Protein AF-A0A3D2WDD2-F1 (afdb_monomer)

Secondary structure (DSSP, 8-state):
----------------------PPBPBS-TTEEEEE--HHHHHHHHHHHHHHHSPEEESSSEEES-EEEEE-TTSTTHHHHTTBSEEEEEE-TT-HHHHHHHHTTTT-GGGGSSEEEEEESSSSBT-EEEEEE--TT--HHHHHHHHHHHHHHHHHHHHHHHHHHHTTT-B-HHHHHHHHHHHS-----BTT-EEEEETTEEEEEE--S-TTSPPEEEEEE--SSPPS--SHHHHHHHHHHHHHHH-SS--EEEEEEEEEEEEEETTEEEEEEEEEEE--GGGSS--EEEEEEEEE---

Structure (mmCIF, N/CA/C/O backbone):
data_AF-A0A3D2WDD2-F1
#
_entry.id   AF-A0A3D2WDD2-F1
#
loop_
_atom_site.group_PDB
_atom_site.id
_atom_site.type_symbol
_atom_site.label_atom_id
_atom_site.label_alt_id
_atom_site.label_comp_id
_atom_site.label_asym_id
_atom_site.label_entity_id
_atom_site.label_seq_id
_atom_site.pdbx_PDB_ins_code
_atom_site.Cartn_x
_atom_site.Cartn_y
_atom_site.Cartn_z
_atom_site.occupancy
_atom_site.B_iso_or_equiv
_atom_site.auth_seq_id
_atom_site.auth_comp_id
_atom_site.auth_asym_id
_atom_site.auth_atom_id
_atom_site.pdbx_PDB_model_num
ATOM 1 N N . MET A 1 1 ? 16.445 -74.605 -49.002 1.00 33.81 1 MET A N 1
ATOM 2 C CA . MET A 1 1 ? 16.937 -73.216 -49.132 1.00 33.81 1 MET A CA 1
ATOM 3 C C . MET A 1 1 ? 15.719 -72.321 -49.333 1.00 33.81 1 MET A C 1
ATOM 5 O O . MET A 1 1 ? 15.033 -72.507 -50.321 1.00 33.81 1 MET A O 1
ATOM 9 N N . THR A 1 2 ? 15.263 -71.654 -48.259 1.00 33.44 2 THR A N 1
ATOM 10 C CA . THR A 1 2 ? 15.187 -70.170 -48.108 1.00 33.44 2 THR A CA 1
ATOM 11 C C . THR A 1 2 ? 14.100 -69.512 -48.973 1.00 33.44 2 THR A C 1
ATOM 13 O O . THR A 1 2 ? 14.120 -69.706 -50.173 1.00 33.44 2 THR A O 1
ATOM 16 N N . LYS A 1 3 ? 13.170 -68.675 -48.498 1.00 32.66 3 LYS A N 1
ATOM 17 C CA . LYS A 1 3 ? 12.945 -67.967 -47.223 1.00 32.66 3 LYS A CA 1
ATOM 18 C C . LYS A 1 3 ? 11.496 -67.429 -47.246 1.00 32.66 3 LYS A C 1
ATOM 20 O O . LYS A 1 3 ? 11.012 -67.061 -48.312 1.00 32.66 3 LYS A O 1
ATOM 25 N N . LEU A 1 4 ? 10.848 -67.352 -46.079 1.00 43.12 4 LEU A N 1
ATOM 26 C CA . LEU A 1 4 ? 9.669 -66.508 -45.848 1.00 43.12 4 LEU A CA 1
ATOM 27 C C . LEU A 1 4 ? 10.040 -65.026 -46.017 1.00 43.12 4 LEU A C 1
ATOM 29 O O . LEU A 1 4 ? 11.117 -64.625 -45.578 1.00 43.12 4 LEU A O 1
ATOM 33 N N . SER A 1 5 ? 9.115 -64.217 -46.534 1.00 38.78 5 SER A N 1
ATOM 34 C CA . SER A 1 5 ? 9.125 -62.765 -46.336 1.00 38.78 5 SER A CA 1
ATOM 35 C C . SER A 1 5 ? 7.723 -62.294 -45.961 1.00 38.78 5 SER A C 1
ATOM 37 O O . SER A 1 5 ? 6.821 -62.238 -46.793 1.00 38.78 5 SER A O 1
ATOM 39 N N . SER A 1 6 ? 7.567 -61.996 -44.673 1.00 40.22 6 SER A N 1
ATOM 40 C CA . SER A 1 6 ? 6.416 -61.331 -44.072 1.00 40.22 6 SER A CA 1
ATOM 41 C C . SER A 1 6 ? 6.426 -59.843 -44.425 1.00 40.22 6 SER A C 1
ATOM 43 O O . SER A 1 6 ? 7.461 -59.186 -44.329 1.00 40.22 6 SER A O 1
ATOM 45 N N . ILE A 1 7 ? 5.266 -59.312 -44.802 1.00 43.06 7 ILE A N 1
ATOM 46 C CA . ILE A 1 7 ? 5.028 -57.880 -44.996 1.00 43.06 7 ILE A CA 1
ATOM 47 C C . ILE A 1 7 ? 4.692 -57.282 -43.625 1.00 43.06 7 ILE A C 1
ATOM 49 O O . ILE A 1 7 ? 3.678 -57.637 -43.029 1.00 43.06 7 ILE A O 1
ATOM 53 N N . ILE A 1 8 ? 5.552 -56.399 -43.115 1.00 43.06 8 ILE A N 1
ATOM 54 C CA . ILE A 1 8 ? 5.286 -55.578 -41.927 1.00 43.06 8 ILE A CA 1
ATOM 55 C C . ILE A 1 8 ? 4.871 -54.194 -42.427 1.00 43.06 8 ILE A C 1
ATOM 57 O O . ILE A 1 8 ? 5.679 -53.470 -43.005 1.00 43.06 8 ILE A O 1
ATOM 61 N N . ALA A 1 9 ? 3.603 -53.841 -42.222 1.00 41.66 9 ALA A N 1
ATOM 62 C CA . ALA A 1 9 ? 3.107 -52.485 -42.403 1.00 41.66 9 ALA A CA 1
ATOM 63 C C . ALA A 1 9 ? 3.495 -51.653 -41.171 1.00 41.66 9 ALA A C 1
ATOM 65 O O . ALA A 1 9 ? 3.012 -51.904 -40.068 1.00 41.66 9 ALA A O 1
ATOM 66 N N . VAL A 1 10 ? 4.384 -50.678 -41.353 1.00 42.88 10 VAL A N 1
ATOM 67 C CA . VAL A 1 10 ? 4.705 -49.679 -40.328 1.00 42.88 10 VAL A CA 1
ATOM 68 C C . VAL A 1 10 ? 3.671 -48.562 -40.437 1.00 42.88 10 VAL A C 1
ATOM 70 O O . VAL A 1 10 ? 3.727 -47.740 -41.348 1.00 42.88 10 VAL A O 1
ATOM 73 N N . ALA A 1 11 ? 2.704 -48.549 -39.522 1.00 44.00 11 ALA A N 1
ATOM 74 C CA . ALA A 1 11 ? 1.850 -47.393 -39.296 1.00 44.00 11 ALA A CA 1
ATOM 75 C C . ALA A 1 11 ? 2.659 -46.352 -38.509 1.00 44.00 11 ALA A C 1
ATOM 77 O O . ALA A 1 11 ? 2.930 -46.529 -37.322 1.00 44.00 11 ALA A O 1
ATOM 78 N N . ALA A 1 12 ? 3.086 -45.286 -39.184 1.00 43.03 12 ALA A N 1
ATOM 79 C CA . ALA A 1 12 ? 3.687 -44.128 -38.540 1.00 43.03 12 ALA A CA 1
ATOM 80 C C . ALA A 1 12 ? 2.592 -43.358 -37.787 1.00 43.03 12 ALA A C 1
ATOM 82 O O . ALA A 1 12 ? 1.812 -42.617 -38.384 1.00 43.03 12 ALA A O 1
ATOM 83 N N . LEU A 1 13 ? 2.512 -43.566 -36.472 1.00 43.56 13 LEU A N 1
ATOM 84 C CA . LEU A 1 13 ? 1.726 -42.728 -35.575 1.00 43.56 13 LEU A CA 1
ATOM 85 C C . LEU A 1 13 ? 2.466 -41.390 -35.429 1.00 43.56 13 LEU A C 1
ATOM 87 O O . LEU A 1 13 ? 3.431 -41.279 -34.674 1.00 43.56 13 LEU A O 1
ATOM 91 N N . ALA A 1 14 ? 2.044 -40.380 -36.188 1.00 49.41 14 ALA A N 1
ATOM 92 C CA . ALA A 1 14 ? 2.437 -39.000 -35.948 1.00 49.41 14 ALA A CA 1
ATOM 93 C C . ALA A 1 14 ? 1.756 -38.532 -34.654 1.00 49.41 14 ALA A C 1
ATOM 95 O O . ALA A 1 14 ? 0.611 -38.084 -34.659 1.00 49.41 14 ALA A O 1
ATOM 96 N N . LEU A 1 15 ? 2.445 -38.700 -33.525 1.00 45.97 15 LEU A N 1
ATOM 97 C CA . LEU A 1 15 ? 2.090 -38.030 -32.280 1.00 45.97 15 LEU A CA 1
ATOM 98 C C . LEU A 1 15 ? 2.346 -36.537 -32.493 1.00 45.97 15 LEU A C 1
ATOM 100 O O . LEU A 1 15 ? 3.489 -36.083 -32.466 1.00 45.97 15 LEU A O 1
ATOM 104 N N . GLY A 1 16 ? 1.277 -35.791 -32.765 1.00 42.25 16 GLY A N 1
ATOM 105 C CA . GLY A 1 16 ? 1.302 -34.341 -32.696 1.00 42.25 16 GLY A CA 1
ATOM 106 C C . GLY A 1 16 ? 1.725 -33.937 -31.289 1.00 42.25 16 GLY A C 1
ATOM 107 O O . GLY A 1 16 ? 1.019 -34.217 -30.321 1.00 42.25 16 GLY A O 1
ATOM 108 N N . LEU A 1 17 ? 2.892 -33.308 -31.180 1.00 42.91 17 LEU A N 1
ATOM 109 C CA . LEU A 1 17 ? 3.281 -32.549 -30.002 1.00 42.91 17 LEU A CA 1
ATOM 110 C C . LEU A 1 17 ? 2.327 -31.356 -29.915 1.00 42.91 17 LEU A C 1
ATOM 112 O O . LEU A 1 17 ? 2.593 -30.289 -30.459 1.00 42.91 17 LEU A O 1
ATOM 116 N N . GLY A 1 18 ? 1.180 -31.558 -29.270 1.00 38.84 18 GLY A N 1
ATOM 117 C CA . GLY A 1 18 ? 0.440 -30.456 -28.681 1.00 38.84 18 GLY A CA 1
ATOM 118 C C . GLY A 1 18 ? 1.348 -29.848 -27.624 1.00 38.84 18 GLY A C 1
ATOM 119 O O . GLY A 1 18 ? 1.504 -30.415 -26.545 1.00 38.84 18 GLY A O 1
ATOM 120 N N . SER A 1 19 ? 2.014 -28.752 -27.974 1.00 37.84 19 SER A N 1
ATOM 121 C CA . SER A 1 19 ? 2.678 -27.877 -27.019 1.00 37.84 19 SER A CA 1
ATOM 122 C C . SER A 1 19 ? 1.608 -27.375 -26.055 1.00 37.84 19 SER A C 1
ATOM 124 O O . SER A 1 19 ? 0.888 -26.431 -26.366 1.00 37.84 19 SER A O 1
ATOM 126 N N . CYS A 1 20 ? 1.445 -28.045 -24.912 1.00 47.41 20 CYS A N 1
ATOM 127 C CA . CYS A 1 20 ? 0.867 -27.398 -23.745 1.00 47.41 20 CYS A CA 1
ATOM 128 C C . CYS A 1 20 ? 1.723 -26.161 -23.497 1.00 47.41 20 CYS A C 1
ATOM 130 O O . CYS A 1 20 ? 2.919 -26.300 -23.241 1.00 47.41 20 CYS A O 1
ATOM 132 N N . ASP A 1 21 ? 1.116 -24.989 -23.643 1.00 49.06 21 ASP A N 1
ATOM 133 C CA . ASP A 1 21 ? 1.740 -23.692 -23.425 1.00 49.06 21 ASP A CA 1
ATOM 134 C C . ASP A 1 21 ? 2.172 -23.606 -21.951 1.00 49.06 21 ASP A C 1
ATOM 136 O O . ASP A 1 21 ? 1.410 -23.260 -21.049 1.00 49.06 21 ASP A O 1
ATOM 140 N N . ASN A 1 22 ? 3.379 -24.098 -21.682 1.00 53.38 22 ASN A N 1
ATOM 141 C CA . ASN A 1 22 ? 3.970 -24.242 -20.357 1.00 53.38 22 ASN A CA 1
ATOM 142 C C . ASN A 1 22 ? 4.728 -22.955 -20.011 1.00 53.38 22 ASN A C 1
ATOM 144 O O . ASN A 1 22 ? 5.894 -22.990 -19.608 1.00 53.38 22 ASN A O 1
ATOM 148 N N . THR A 1 23 ? 4.090 -21.801 -20.200 1.00 69.50 23 THR A N 1
ATOM 149 C CA . THR A 1 23 ? 4.650 -20.528 -19.750 1.00 69.50 23 THR A CA 1
ATOM 150 C C . THR A 1 23 ? 4.773 -20.598 -18.231 1.00 69.50 23 THR A C 1
ATOM 152 O O . THR A 1 23 ? 3.786 -20.806 -17.517 1.00 69.50 23 THR A O 1
ATOM 155 N N . ALA A 1 24 ? 6.008 -20.517 -17.734 1.00 83.31 24 ALA A N 1
ATOM 156 C CA . ALA A 1 24 ? 6.300 -20.615 -16.310 1.00 83.31 24 ALA A CA 1
ATOM 157 C C . ALA A 1 24 ? 5.561 -19.515 -15.526 1.00 83.31 24 ALA A C 1
ATOM 159 O O . ALA A 1 24 ? 5.223 -18.470 -16.080 1.00 83.31 24 ALA A O 1
ATOM 160 N N . LEU A 1 25 ? 5.303 -19.746 -14.237 1.00 89.75 25 LEU A N 1
ATOM 161 C CA . LEU A 1 25 ? 4.774 -18.701 -13.360 1.00 89.75 25 LEU A CA 1
ATOM 162 C C . LEU A 1 25 ? 5.839 -17.627 -13.131 1.00 89.75 25 LEU A C 1
ATOM 164 O O . LEU A 1 25 ? 7.015 -17.952 -12.944 1.00 89.75 25 LEU A O 1
ATOM 168 N N . ALA A 1 26 ? 5.407 -16.370 -13.121 1.00 91.25 26 ALA A N 1
ATOM 169 C CA . ALA A 1 26 ? 6.261 -15.254 -12.764 1.00 91.25 26 ALA A CA 1
ATOM 170 C C . ALA A 1 26 ? 6.687 -15.354 -11.293 1.00 91.25 26 ALA A C 1
ATOM 172 O O . ALA A 1 26 ? 5.945 -15.866 -10.446 1.00 91.25 26 ALA A O 1
ATOM 173 N N . TYR A 1 27 ? 7.886 -14.866 -10.989 1.00 90.56 27 TYR A N 1
ATOM 174 C CA . TYR A 1 27 ? 8.455 -14.889 -9.640 1.00 90.56 27 TYR A CA 1
ATOM 175 C C . TYR A 1 27 ? 8.843 -13.488 -9.166 1.00 90.56 27 TYR A C 1
ATOM 177 O O . TYR A 1 27 ? 8.872 -12.546 -9.950 1.00 90.56 27 TYR A O 1
ATOM 185 N N . GLY A 1 28 ? 9.144 -13.353 -7.876 1.00 89.12 28 GLY A N 1
ATOM 186 C CA . GLY A 1 28 ? 9.446 -12.064 -7.258 1.00 89.12 28 GLY A CA 1
ATOM 187 C C . GLY A 1 28 ? 8.254 -11.441 -6.540 1.00 89.12 28 GLY A C 1
ATOM 188 O O . GLY A 1 28 ? 7.095 -11.800 -6.773 1.00 89.12 28 GLY A O 1
ATOM 189 N N . ASP A 1 29 ? 8.564 -10.517 -5.636 1.00 90.19 29 ASP A N 1
ATOM 190 C CA . ASP A 1 29 ? 7.565 -9.835 -4.823 1.00 90.19 29 ASP A CA 1
ATOM 191 C C . ASP A 1 29 ? 6.855 -8.737 -5.618 1.00 90.19 29 ASP A C 1
ATOM 193 O O . ASP A 1 29 ? 7.424 -8.116 -6.514 1.00 90.19 29 ASP A O 1
ATOM 197 N N . ALA A 1 30 ? 5.602 -8.454 -5.256 1.00 89.31 30 ALA A N 1
ATOM 198 C CA . ALA A 1 30 ? 4.787 -7.437 -5.925 1.00 89.31 30 ALA A CA 1
ATOM 199 C C . ALA A 1 30 ? 5.349 -6.008 -5.801 1.00 89.31 30 ALA A C 1
ATOM 201 O O . ALA A 1 30 ? 4.886 -5.118 -6.502 1.00 89.31 30 ALA A O 1
ATOM 202 N N . ASN A 1 31 ? 6.322 -5.788 -4.914 1.00 92.31 31 ASN A N 1
ATOM 203 C CA . ASN A 1 31 ? 7.006 -4.514 -4.735 1.00 92.31 31 ASN A CA 1
ATOM 204 C C . ASN A 1 31 ? 8.464 -4.506 -5.237 1.00 92.31 31 ASN A C 1
ATOM 206 O O . ASN A 1 31 ? 9.203 -3.559 -4.977 1.00 92.31 31 ASN A O 1
ATOM 210 N N . SER A 1 32 ? 8.906 -5.556 -5.924 1.00 95.19 32 SER A N 1
ATOM 211 C CA . SER A 1 32 ? 10.251 -5.640 -6.495 1.00 95.19 32 SER A CA 1
ATOM 212 C C . SER A 1 32 ? 10.171 -5.461 -8.009 1.00 95.19 32 SER A C 1
ATOM 214 O O . SER A 1 32 ? 9.622 -6.319 -8.693 1.00 95.19 32 SER A O 1
ATOM 216 N N . ILE A 1 33 ? 10.701 -4.350 -8.524 1.00 96.31 33 ILE A N 1
ATOM 217 C CA . ILE A 1 33 ? 10.600 -3.947 -9.933 1.00 96.31 33 ILE A CA 1
ATOM 218 C C . ILE A 1 33 ? 11.930 -4.211 -10.635 1.00 96.31 33 ILE A C 1
ATOM 220 O O . ILE A 1 33 ? 12.974 -3.720 -10.200 1.00 96.31 33 ILE A O 1
ATOM 224 N N . ILE A 1 34 ? 11.890 -4.919 -11.763 1.00 96.19 34 ILE A N 1
ATOM 225 C CA . ILE A 1 34 ? 13.035 -5.007 -12.674 1.00 96.19 34 ILE A CA 1
ATOM 226 C C . ILE A 1 34 ? 12.907 -3.923 -13.743 1.00 96.19 34 ILE A C 1
ATOM 228 O O . ILE A 1 34 ? 12.018 -3.988 -14.592 1.00 96.19 34 ILE A O 1
ATOM 232 N N . ALA A 1 35 ? 13.792 -2.928 -13.698 1.00 96.69 35 ALA A N 1
ATOM 233 C CA . ALA A 1 35 ? 13.875 -1.874 -14.702 1.00 96.69 35 ALA A CA 1
ATOM 234 C C . ALA A 1 35 ? 14.828 -2.297 -15.827 1.00 96.69 35 ALA A C 1
ATOM 236 O O . ALA A 1 35 ? 15.972 -2.667 -15.572 1.00 96.69 35 ALA A O 1
ATOM 237 N N . VAL A 1 36 ? 14.360 -2.236 -17.069 1.00 96.69 36 VAL A N 1
ATOM 238 C CA . VAL A 1 36 ? 15.078 -2.723 -18.250 1.00 96.69 36 VAL A CA 1
ATOM 239 C C . VAL A 1 36 ? 15.189 -1.603 -19.263 1.00 96.69 36 VAL A C 1
ATOM 241 O O . VAL A 1 36 ? 14.178 -1.065 -19.714 1.00 96.69 36 VAL A O 1
ATOM 244 N N . MET A 1 37 ? 16.419 -1.272 -19.633 1.00 95.25 37 MET A N 1
ATOM 245 C CA . MET A 1 37 ? 16.731 -0.311 -20.687 1.00 95.25 37 MET A CA 1
ATOM 246 C C . MET A 1 37 ? 18.170 -0.486 -21.158 1.00 95.25 37 MET A C 1
ATOM 248 O O . MET A 1 37 ? 18.922 -1.273 -20.589 1.00 95.25 37 MET A O 1
ATOM 252 N N . ARG A 1 38 ? 18.564 0.267 -22.186 1.00 94.38 38 ARG A N 1
ATOM 253 C CA . ARG A 1 38 ? 19.957 0.297 -22.647 1.00 94.38 38 ARG A CA 1
ATOM 254 C C . ARG A 1 38 ? 20.889 0.850 -21.555 1.00 94.38 38 ARG A C 1
ATOM 256 O O . ARG A 1 38 ? 20.487 1.802 -20.879 1.00 94.38 38 ARG A O 1
ATOM 263 N N . PRO A 1 39 ? 22.123 0.330 -21.416 1.00 94.69 39 PRO A N 1
ATOM 264 C CA . PRO A 1 39 ? 23.080 0.802 -20.414 1.00 94.69 39 PRO A CA 1
ATOM 265 C C . PRO A 1 39 ? 23.329 2.308 -20.460 1.00 94.69 39 PRO A C 1
ATOM 267 O O . PRO A 1 39 ? 23.359 2.950 -19.416 1.00 94.69 39 PRO A O 1
ATOM 270 N N . GLU A 1 40 ? 23.435 2.880 -21.660 1.00 92.81 40 GLU A N 1
ATOM 271 C CA . GLU A 1 40 ? 23.696 4.309 -21.843 1.00 92.81 40 GLU A CA 1
ATOM 272 C C . GLU A 1 40 ? 22.551 5.165 -21.292 1.00 92.81 40 GLU A C 1
ATOM 274 O O . GLU A 1 40 ? 22.792 6.197 -20.673 1.00 92.81 40 GLU A O 1
ATOM 279 N N . LEU A 1 41 ? 21.304 4.710 -21.469 1.00 92.19 41 LEU A N 1
ATOM 280 C CA . LEU A 1 41 ? 20.138 5.390 -20.912 1.00 92.19 41 LEU A CA 1
ATOM 281 C C . LEU A 1 41 ? 20.127 5.263 -19.387 1.00 92.19 41 LEU A C 1
ATOM 283 O O . LEU A 1 41 ? 19.925 6.251 -18.690 1.00 92.19 41 LEU A O 1
ATOM 287 N N . TRP A 1 42 ? 20.384 4.063 -18.861 1.00 94.69 42 TRP A N 1
ATOM 288 C CA . TRP A 1 42 ? 20.414 3.828 -17.418 1.00 94.69 42 TRP A CA 1
ATOM 289 C C . TRP A 1 42 ? 21.449 4.704 -16.700 1.00 94.69 42 TRP A C 1
ATOM 291 O O . TRP A 1 42 ? 21.147 5.272 -15.649 1.00 94.69 42 TRP A O 1
ATOM 301 N N . GLU A 1 43 ? 22.650 4.845 -17.267 1.00 94.38 43 GLU A N 1
ATOM 302 C CA . GLU A 1 43 ? 23.689 5.727 -16.724 1.00 94.38 43 GLU A CA 1
ATOM 303 C C . GLU A 1 43 ? 23.216 7.183 -16.607 1.00 94.38 43 GLU A C 1
ATOM 305 O O . GLU A 1 43 ? 23.583 7.860 -15.648 1.00 94.38 43 GLU A O 1
ATOM 310 N N . GLU A 1 44 ? 22.370 7.645 -17.530 1.00 92.75 44 GLU A N 1
ATOM 311 C CA . GLU A 1 44 ? 21.835 9.008 -17.532 1.00 92.75 44 GLU A CA 1
ATOM 312 C C . GLU A 1 44 ? 20.686 9.207 -16.529 1.00 92.75 44 GLU A C 1
ATOM 314 O O . GLU A 1 44 ? 20.626 10.251 -15.883 1.00 92.75 44 GLU A O 1
ATOM 319 N N . VAL A 1 45 ? 19.792 8.220 -16.359 1.00 93.44 45 VAL A N 1
ATOM 320 C CA . VAL A 1 45 ? 18.501 8.422 -15.655 1.00 93.44 45 VAL A CA 1
ATOM 321 C C . VAL A 1 45 ? 18.323 7.638 -14.356 1.00 93.44 45 VAL A C 1
ATOM 323 O O . VAL A 1 45 ? 17.276 7.731 -13.714 1.00 93.44 45 VAL A O 1
ATOM 326 N N . SER A 1 46 ? 19.307 6.829 -13.960 1.00 95.31 46 SER A N 1
ATOM 327 C CA . SER A 1 46 ? 19.172 5.936 -12.799 1.00 95.31 46 SER A CA 1
ATOM 328 C C . SER A 1 46 ? 18.777 6.663 -11.509 1.00 95.31 46 SER A C 1
ATOM 330 O O . SER A 1 46 ? 17.913 6.177 -10.778 1.00 95.31 46 SER A O 1
ATOM 332 N N . GLU A 1 47 ? 19.354 7.837 -11.239 1.00 95.12 47 GLU A N 1
ATOM 333 C CA . GLU A 1 47 ? 19.027 8.633 -10.049 1.00 95.12 47 GLU A CA 1
ATOM 334 C C . GLU A 1 47 ? 17.563 9.097 -10.047 1.00 95.12 47 GLU A C 1
ATOM 336 O O . GLU A 1 47 ? 16.889 8.976 -9.021 1.00 95.12 47 GLU A O 1
ATOM 341 N N . ASP A 1 48 ? 17.046 9.541 -11.195 1.00 94.31 48 ASP A N 1
ATOM 342 C CA . ASP A 1 48 ? 15.651 9.968 -11.341 1.00 94.31 48 ASP A CA 1
ATOM 343 C C . ASP A 1 48 ? 14.686 8.795 -11.129 1.00 94.31 48 ASP A C 1
ATOM 345 O O . ASP A 1 48 ? 13.678 8.932 -10.43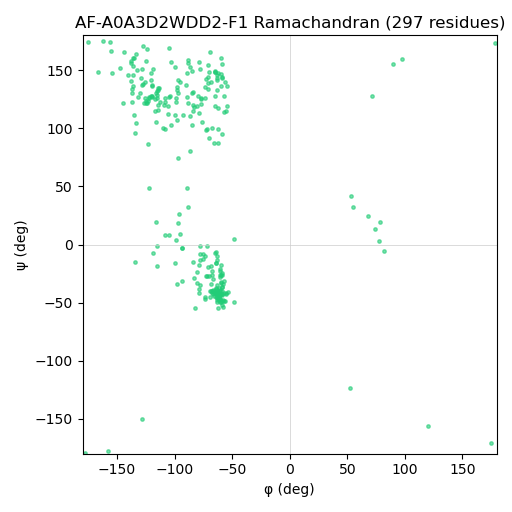4 1.00 94.31 48 ASP A O 1
ATOM 349 N N . ILE A 1 49 ? 15.015 7.615 -11.666 1.00 94.88 49 ILE A N 1
ATOM 350 C CA . ILE A 1 49 ? 14.213 6.397 -11.489 1.00 94.88 49 ILE A CA 1
ATOM 351 C C . ILE A 1 49 ? 14.161 5.994 -10.019 1.00 94.88 49 ILE A C 1
ATOM 353 O O . ILE A 1 49 ? 13.075 5.750 -9.487 1.00 94.88 49 ILE A O 1
ATOM 357 N N . TYR A 1 50 ? 15.313 5.934 -9.347 1.00 95.75 50 TYR A N 1
ATOM 358 C CA . TYR A 1 50 ? 15.350 5.607 -7.925 1.00 95.75 50 TYR A CA 1
ATOM 359 C C . TYR A 1 50 ? 14.580 6.640 -7.105 1.00 95.75 50 TYR A C 1
ATOM 361 O O . TYR A 1 50 ? 13.778 6.266 -6.250 1.00 95.75 50 TYR A O 1
ATOM 369 N N . SER A 1 51 ? 14.760 7.930 -7.395 1.00 93.81 51 SER A N 1
ATOM 370 C CA . SER A 1 51 ? 14.062 8.989 -6.671 1.00 93.81 51 SER A CA 1
ATOM 371 C C . SER A 1 51 ? 12.546 8.946 -6.874 1.00 93.81 51 SER A C 1
ATOM 373 O O . SER A 1 51 ? 11.806 9.249 -5.937 1.00 93.81 51 SER A O 1
ATOM 375 N N . ALA A 1 52 ? 12.076 8.605 -8.075 1.00 93.56 52 ALA A N 1
ATOM 376 C CA . ALA A 1 52 ? 10.654 8.561 -8.392 1.00 93.56 52 ALA A CA 1
ATOM 377 C C . ALA A 1 52 ? 9.969 7.289 -7.877 1.00 93.56 52 ALA A C 1
ATOM 379 O O . ALA A 1 52 ? 8.854 7.368 -7.364 1.00 93.56 52 ALA A O 1
ATOM 380 N N . LEU A 1 53 ? 10.616 6.125 -8.005 1.00 94.62 53 LEU A N 1
ATOM 381 C CA . LEU A 1 53 ? 9.986 4.828 -7.746 1.00 94.62 53 LEU A CA 1
ATOM 382 C C . LEU A 1 53 ? 10.278 4.275 -6.351 1.00 94.62 53 LEU A C 1
ATOM 384 O O . LEU A 1 53 ? 9.400 3.664 -5.749 1.00 94.62 53 LEU A O 1
ATOM 388 N N . GLU A 1 54 ? 11.459 4.513 -5.783 1.00 95.00 54 GLU A N 1
ATOM 389 C CA . GLU A 1 54 ? 11.819 3.993 -4.455 1.00 95.00 54 GLU A CA 1
ATOM 390 C C . GLU A 1 54 ? 11.402 4.928 -3.310 1.00 95.00 54 GLU A C 1
ATOM 392 O O . GLU A 1 54 ? 12.047 4.987 -2.258 1.00 95.00 54 GLU A O 1
ATOM 397 N N . GLN A 1 55 ? 10.295 5.653 -3.494 1.00 91.00 55 GLN A N 1
ATOM 398 C CA . GLN A 1 55 ? 9.721 6.497 -2.451 1.00 91.00 55 GLN A CA 1
ATOM 399 C C . GLN A 1 55 ? 9.423 5.672 -1.203 1.00 91.00 55 GLN A C 1
ATOM 401 O O . GLN A 1 55 ? 8.943 4.537 -1.279 1.00 91.00 55 GLN A O 1
ATOM 406 N N . THR A 1 56 ? 9.700 6.238 -0.033 1.00 87.19 56 THR A N 1
ATOM 407 C CA . THR A 1 56 ? 9.492 5.531 1.228 1.00 87.19 56 THR A CA 1
ATOM 408 C C . THR A 1 56 ? 8.058 5.666 1.710 1.00 87.19 56 THR A C 1
ATOM 410 O O . THR A 1 56 ? 7.555 6.782 1.849 1.00 87.19 56 THR A O 1
ATOM 413 N N . ILE A 1 57 ? 7.442 4.544 2.068 1.00 81.00 57 ILE A N 1
ATOM 414 C CA . ILE A 1 57 ? 6.242 4.534 2.895 1.00 81.00 57 ILE A CA 1
ATOM 415 C C . ILE A 1 57 ? 6.607 4.504 4.372 1.00 81.00 57 ILE A C 1
ATOM 417 O O . ILE A 1 57 ? 7.667 4.037 4.805 1.00 81.00 57 ILE A O 1
ATOM 421 N N . ARG A 1 58 ? 5.655 4.978 5.166 1.00 71.62 58 ARG A N 1
ATOM 422 C CA . ARG A 1 58 ? 5.744 4.927 6.610 1.00 71.62 58 ARG A CA 1
ATOM 423 C C . ARG A 1 58 ? 5.351 3.547 7.134 1.00 71.62 58 ARG A C 1
ATOM 425 O O . ARG A 1 58 ? 4.206 3.125 6.986 1.00 71.62 58 ARG A O 1
ATOM 432 N N . THR A 1 59 ? 6.289 2.891 7.812 1.00 73.88 59 THR A N 1
ATOM 433 C CA . THR A 1 59 ? 6.042 1.691 8.626 1.00 73.88 59 THR A CA 1
ATOM 434 C C . THR A 1 59 ? 6.636 1.899 10.031 1.00 73.88 59 THR A C 1
ATOM 436 O O . THR A 1 59 ? 6.709 3.034 10.489 1.00 73.88 59 THR A O 1
ATOM 439 N N . VAL A 1 60 ? 7.087 0.846 10.730 1.00 69.50 60 VAL A N 1
ATOM 440 C CA . VAL A 1 60 ? 7.880 0.988 11.975 1.00 69.50 60 VAL A CA 1
ATOM 441 C C . VAL A 1 60 ? 9.188 1.753 11.720 1.00 69.50 60 VAL A C 1
ATOM 443 O O . VAL A 1 60 ? 9.718 2.429 12.598 1.00 69.50 60 VAL A O 1
ATOM 446 N N . ARG A 1 61 ? 9.701 1.659 10.493 1.00 72.50 61 ARG A N 1
ATOM 447 C CA . ARG A 1 61 ? 10.797 2.464 9.951 1.00 72.50 61 ARG A CA 1
ATOM 448 C C . ARG A 1 61 ? 10.406 2.946 8.556 1.00 72.50 61 ARG A C 1
ATOM 450 O O . ARG A 1 61 ? 9.479 2.408 7.953 1.00 72.50 61 ARG A O 1
ATOM 457 N N . ASN A 1 62 ? 11.099 3.947 8.027 1.00 77.81 62 ASN A N 1
ATOM 458 C CA . ASN A 1 62 ? 10.913 4.298 6.621 1.00 77.81 62 ASN A CA 1
ATOM 459 C C . ASN A 1 62 ? 11.403 3.126 5.768 1.00 77.81 62 ASN A C 1
ATOM 461 O O . ASN A 1 62 ? 12.568 2.736 5.856 1.00 77.81 62 ASN A O 1
ATOM 465 N N . GLU A 1 63 ? 10.497 2.548 4.987 1.00 83.12 63 GLU A N 1
ATOM 466 C CA . GLU A 1 63 ? 10.790 1.443 4.079 1.00 83.12 63 GLU A CA 1
ATOM 467 C C . GLU A 1 63 ? 10.437 1.876 2.666 1.00 83.12 63 GLU A C 1
ATOM 469 O O . GLU A 1 63 ? 9.461 2.596 2.455 1.00 83.12 63 GLU A O 1
ATOM 474 N N . LYS A 1 64 ? 11.253 1.472 1.693 1.00 89.75 64 LYS A N 1
ATOM 475 C CA . LYS A 1 64 ? 10.961 1.744 0.288 1.00 89.75 64 LYS A CA 1
ATOM 476 C C . LYS A 1 64 ? 9.664 1.035 -0.090 1.00 89.75 64 LYS A C 1
ATOM 478 O O . LYS A 1 64 ? 9.500 -0.145 0.217 1.00 89.75 64 LYS A O 1
ATOM 483 N N . THR A 1 65 ? 8.771 1.753 -0.765 1.00 87.19 65 THR A N 1
ATOM 484 C CA . THR A 1 65 ? 7.552 1.163 -1.332 1.00 87.19 65 THR A CA 1
ATOM 485 C C . THR A 1 65 ? 7.941 0.095 -2.332 1.00 87.19 65 THR A C 1
ATOM 487 O O . THR A 1 65 ? 7.490 -1.037 -2.211 1.00 87.19 65 THR A O 1
ATOM 490 N N . PHE A 1 66 ? 8.849 0.449 -3.244 1.00 94.81 66 PHE A N 1
ATOM 491 C CA . PHE A 1 66 ? 9.393 -0.433 -4.261 1.00 94.81 66 PHE A CA 1
ATOM 492 C C . PHE A 1 66 ? 10.906 -0.564 -4.132 1.00 94.81 66 PHE A C 1
ATOM 494 O O . PHE A 1 66 ? 11.589 0.384 -3.754 1.00 94.81 66 PHE A O 1
ATOM 501 N N . THR A 1 67 ? 11.431 -1.738 -4.472 1.00 95.88 67 THR A N 1
ATOM 502 C CA . THR A 1 67 ? 12.866 -1.934 -4.710 1.00 95.88 67 THR A CA 1
ATOM 503 C C . THR A 1 67 ? 13.081 -2.077 -6.205 1.00 95.88 67 THR A C 1
ATOM 505 O O . THR A 1 67 ? 12.538 -3.000 -6.812 1.00 95.88 67 THR A O 1
ATOM 508 N N . VAL A 1 68 ? 13.854 -1.171 -6.798 1.00 96.69 68 VAL A N 1
ATOM 509 C CA . VAL A 1 68 ? 14.144 -1.176 -8.234 1.00 96.69 68 VAL A CA 1
ATOM 510 C C . VAL A 1 68 ? 15.496 -1.834 -8.471 1.00 96.69 68 VAL A C 1
ATOM 512 O O . VAL A 1 68 ? 16.480 -1.536 -7.802 1.00 96.69 68 VAL A O 1
ATOM 515 N N . THR A 1 69 ? 15.557 -2.748 -9.434 1.00 95.31 69 THR A N 1
ATOM 516 C CA . THR A 1 69 ? 16.804 -3.374 -9.881 1.00 95.31 69 THR A CA 1
ATOM 517 C C . THR A 1 69 ? 16.941 -3.214 -11.385 1.00 95.31 69 THR A C 1
ATOM 519 O O . THR A 1 69 ? 16.087 -3.677 -12.137 1.00 95.31 69 THR A O 1
ATOM 522 N N . TYR A 1 70 ? 18.026 -2.582 -11.826 1.00 96.00 70 TYR A N 1
ATOM 523 C CA . TYR A 1 70 ? 18.347 -2.467 -13.245 1.00 96.00 70 TYR A CA 1
ATOM 524 C C . TYR A 1 70 ? 18.816 -3.794 -13.839 1.00 96.00 70 TYR A C 1
ATOM 526 O O . TYR A 1 70 ? 19.565 -4.531 -13.192 1.00 96.00 70 TYR A O 1
ATOM 534 N N . GLN A 1 71 ? 18.410 -4.064 -15.079 1.00 95.50 71 GLN A N 1
ATOM 535 C CA . GLN A 1 71 ? 18.916 -5.151 -15.907 1.00 95.50 71 GLN A CA 1
ATOM 536 C C . GLN A 1 71 ? 19.152 -4.694 -17.347 1.00 95.50 71 GLN A C 1
ATOM 538 O O . GLN A 1 71 ? 18.284 -4.083 -17.969 1.00 95.50 71 GLN A O 1
ATOM 543 N N . ASP A 1 72 ? 20.319 -5.061 -17.880 1.00 94.44 72 ASP A N 1
ATOM 544 C CA . ASP A 1 72 ? 20.646 -4.898 -19.295 1.00 94.44 72 ASP A CA 1
ATOM 545 C C . ASP A 1 72 ? 19.929 -5.994 -20.111 1.00 94.44 72 ASP A C 1
ATOM 547 O O . ASP A 1 72 ? 20.183 -7.183 -19.874 1.00 94.44 72 ASP A O 1
ATOM 551 N N . PRO A 1 73 ? 19.064 -5.640 -21.080 1.00 92.31 73 PRO A N 1
ATOM 552 C CA . PRO A 1 73 ? 18.373 -6.614 -21.926 1.00 92.31 73 PRO A CA 1
ATOM 553 C C . PRO A 1 73 ? 19.317 -7.435 -22.823 1.00 92.31 73 PRO A C 1
ATOM 555 O O . PRO A 1 73 ? 18.918 -8.478 -23.339 1.00 92.31 73 PRO A O 1
ATOM 558 N N . SER A 1 74 ? 20.565 -6.995 -23.008 1.00 91.19 74 SER A N 1
ATOM 559 C CA . SER A 1 74 ? 21.607 -7.726 -23.745 1.00 91.19 74 SER A CA 1
ATOM 560 C C . SER A 1 74 ? 22.496 -8.588 -22.840 1.00 91.19 74 SER A C 1
ATOM 562 O O . SER A 1 74 ? 23.389 -9.276 -23.337 1.00 91.19 74 SER A O 1
ATOM 564 N N . GLY A 1 75 ? 22.282 -8.549 -21.522 1.00 90.12 75 GLY A N 1
ATOM 565 C CA . GLY A 1 75 ? 23.094 -9.260 -20.540 1.00 90.12 75 GLY A CA 1
ATOM 566 C C . GLY A 1 75 ? 22.766 -10.752 -20.418 1.00 90.12 75 GLY A C 1
ATOM 567 O O . GLY A 1 75 ? 21.647 -11.196 -20.677 1.00 90.12 75 GLY A O 1
ATOM 568 N N . ASP A 1 76 ? 23.735 -11.529 -19.926 1.00 86.50 76 ASP A N 1
ATOM 569 C CA . ASP A 1 76 ? 23.647 -12.997 -19.818 1.00 86.50 76 ASP A CA 1
ATOM 570 C C . ASP A 1 76 ? 22.468 -13.499 -18.957 1.00 86.50 76 ASP A C 1
ATOM 572 O O . ASP A 1 76 ? 21.973 -14.607 -19.163 1.00 86.50 76 ASP A O 1
ATOM 576 N N . TYR A 1 77 ? 21.996 -12.690 -18.001 1.00 84.38 77 TYR A N 1
ATOM 577 C CA . TYR A 1 77 ? 20.918 -13.050 -17.069 1.00 84.38 77 TYR A CA 1
ATOM 578 C C . TYR A 1 77 ? 19.516 -12.621 -17.528 1.00 84.38 77 TYR A C 1
ATOM 580 O O . TYR A 1 77 ? 18.532 -12.939 -16.853 1.00 84.38 77 TYR A O 1
ATOM 588 N N . TRP A 1 78 ? 19.393 -11.931 -18.669 1.00 88.12 78 TRP A N 1
ATOM 589 C CA . TRP A 1 78 ? 18.110 -11.420 -19.165 1.00 88.12 78 TRP A CA 1
ATOM 590 C C . TRP A 1 78 ? 17.057 -12.526 -19.314 1.00 88.12 78 TRP A C 1
ATOM 592 O O . TRP A 1 78 ? 15.908 -12.362 -18.905 1.00 88.12 78 TRP A O 1
ATOM 602 N N . GLY A 1 79 ? 17.456 -13.686 -19.843 1.00 84.94 79 GLY A N 1
ATOM 603 C CA . GLY A 1 79 ? 16.548 -14.806 -20.098 1.00 84.94 79 GLY A CA 1
ATOM 604 C C . GLY A 1 79 ? 15.833 -15.335 -18.851 1.00 84.94 79 GLY A C 1
ATOM 605 O O . GLY A 1 79 ? 14.676 -15.753 -18.954 1.00 84.94 79 GLY A O 1
ATOM 606 N N . ASP A 1 80 ? 16.497 -15.278 -17.694 1.00 83.56 80 ASP A N 1
ATOM 607 C CA . ASP A 1 80 ? 15.912 -15.652 -16.409 1.00 83.56 80 ASP A CA 1
ATOM 608 C C . ASP A 1 80 ? 15.085 -14.488 -15.853 1.00 83.56 80 ASP A C 1
ATOM 610 O O . ASP A 1 80 ? 13.883 -14.631 -15.621 1.00 83.56 80 ASP A O 1
ATOM 614 N N . LEU A 1 81 ? 15.701 -13.308 -15.723 1.00 87.94 81 LEU A N 1
ATOM 615 C CA . LEU A 1 81 ? 15.119 -12.151 -15.036 1.00 87.94 81 LEU A CA 1
ATOM 616 C C . LEU A 1 81 ? 13.910 -11.543 -15.747 1.00 87.94 81 LEU A C 1
ATOM 618 O O . LEU A 1 81 ? 13.058 -10.963 -15.082 1.00 87.94 81 LEU A O 1
ATOM 622 N N . ARG A 1 82 ? 13.751 -11.751 -17.057 1.00 91.56 82 ARG A N 1
ATOM 623 C CA . ARG A 1 82 ? 12.557 -11.311 -17.796 1.00 91.56 82 ARG A CA 1
ATOM 624 C C . ARG A 1 82 ? 11.259 -11.989 -17.362 1.00 91.56 82 ARG A C 1
ATOM 626 O O . ARG A 1 82 ? 10.199 -11.616 -17.839 1.00 91.56 82 ARG A O 1
ATOM 633 N N . ARG A 1 83 ? 11.309 -12.993 -16.482 1.00 92.12 83 ARG A N 1
ATOM 634 C CA . ARG A 1 83 ? 10.125 -13.664 -15.912 1.00 92.12 83 ARG A CA 1
ATOM 635 C C . ARG A 1 83 ? 9.705 -13.096 -14.554 1.00 92.12 83 ARG A C 1
ATOM 637 O O . ARG A 1 83 ? 8.867 -13.695 -13.877 1.00 92.12 83 ARG A O 1
ATOM 644 N N . PHE A 1 84 ? 10.299 -11.985 -14.124 1.00 93.94 84 PHE A N 1
ATOM 645 C CA . PHE A 1 84 ? 9.915 -11.342 -12.874 1.00 93.94 84 PHE A CA 1
ATOM 646 C C . PHE A 1 84 ? 8.484 -10.811 -12.939 1.00 93.94 84 PHE A C 1
ATOM 648 O O . PHE A 1 84 ? 8.012 -10.405 -13.996 1.00 93.94 84 PHE A O 1
ATOM 655 N N . ARG A 1 85 ? 7.794 -10.802 -11.801 1.00 93.75 85 ARG A N 1
ATOM 656 C CA . ARG A 1 85 ? 6.387 -10.413 -11.705 1.00 93.75 85 ARG A CA 1
ATOM 657 C C . ARG A 1 85 ? 6.145 -8.972 -12.147 1.00 93.75 85 ARG A C 1
ATOM 659 O O . ARG A 1 85 ? 5.154 -8.740 -12.819 1.00 93.75 85 ARG A O 1
ATOM 666 N N . GLN A 1 86 ? 7.014 -8.047 -11.750 1.00 95.38 86 GLN A N 1
ATOM 667 C CA . GLN A 1 86 ? 6.895 -6.619 -12.043 1.00 95.38 86 GLN A CA 1
ATOM 668 C C . GLN A 1 86 ? 8.080 -6.174 -12.901 1.00 95.38 86 GLN A C 1
ATOM 670 O O . GLN A 1 86 ? 9.228 -6.201 -12.447 1.00 95.38 86 GLN A O 1
ATOM 675 N N . MET A 1 87 ? 7.796 -5.768 -14.136 1.00 96.31 87 MET A N 1
ATOM 676 C CA . MET A 1 87 ? 8.797 -5.294 -15.093 1.00 96.31 87 MET A CA 1
ATOM 677 C C . MET A 1 87 ? 8.496 -3.852 -15.499 1.00 96.31 87 MET A C 1
ATOM 679 O O . MET A 1 87 ? 7.354 -3.519 -15.807 1.00 96.31 87 MET A O 1
ATOM 683 N N . LEU A 1 88 ? 9.531 -3.019 -15.568 1.00 97.19 88 LEU A N 1
ATOM 684 C CA . LEU A 1 88 ? 9.482 -1.689 -16.165 1.00 97.19 88 LEU A CA 1
ATOM 685 C C . LEU A 1 88 ? 10.420 -1.663 -17.372 1.00 97.19 88 LEU A C 1
ATOM 687 O O . LEU A 1 88 ? 11.636 -1.650 -17.205 1.00 97.19 88 LEU A O 1
ATOM 691 N N . LEU A 1 89 ? 9.870 -1.679 -18.582 1.00 96.25 89 LEU A N 1
ATOM 692 C CA . LEU A 1 89 ? 10.645 -1.632 -19.821 1.00 96.25 89 LEU A CA 1
ATOM 693 C C . LEU A 1 89 ? 10.662 -0.203 -20.350 1.00 96.25 89 LEU A C 1
ATOM 695 O O . LEU A 1 89 ? 9.607 0.390 -20.554 1.00 96.25 89 LEU A O 1
ATOM 699 N N . ILE A 1 90 ? 11.845 0.342 -20.598 1.00 95.69 90 ILE A N 1
ATOM 700 C CA . ILE A 1 90 ? 12.014 1.694 -21.125 1.00 95.69 90 ILE A CA 1
ATOM 701 C C . ILE A 1 90 ? 12.865 1.603 -22.389 1.00 95.69 90 ILE A C 1
ATOM 703 O O . ILE A 1 90 ? 13.970 1.053 -22.376 1.00 95.69 90 ILE A O 1
ATOM 707 N N . GLY A 1 91 ? 12.338 2.113 -23.498 1.00 94.31 91 GLY A N 1
ATOM 708 C CA . GLY A 1 91 ? 13.001 2.017 -24.791 1.00 94.31 91 GLY A CA 1
ATOM 709 C C . GLY A 1 91 ? 12.159 2.560 -25.935 1.00 94.31 91 GLY A C 1
ATOM 710 O O . GLY A 1 91 ? 11.119 3.179 -25.736 1.00 94.31 91 GLY A O 1
ATOM 711 N N . THR A 1 92 ? 12.639 2.325 -27.144 1.00 92.81 92 THR A N 1
ATOM 712 C CA . THR A 1 92 ? 12.051 2.770 -28.407 1.00 92.81 92 THR A CA 1
ATOM 713 C C . THR A 1 92 ? 11.365 1.611 -29.126 1.00 92.81 92 THR A C 1
ATOM 715 O O . THR A 1 92 ? 11.559 0.440 -28.799 1.00 92.81 92 THR A O 1
ATOM 718 N N . SER A 1 93 ? 10.606 1.921 -30.177 1.00 90.88 93 SER A N 1
ATOM 719 C CA . SER A 1 93 ? 9.956 0.902 -31.015 1.00 90.88 93 SER A CA 1
ATOM 720 C C . SER A 1 93 ? 10.946 -0.002 -31.770 1.00 90.88 93 SER A C 1
ATOM 722 O O . SER A 1 93 ? 10.567 -1.068 -32.254 1.00 90.88 93 SER A O 1
ATOM 724 N N . ALA A 1 94 ? 12.215 0.406 -31.869 1.00 90.56 94 ALA A N 1
ATOM 725 C CA . ALA A 1 94 ? 13.282 -0.356 -32.510 1.00 90.56 94 ALA A CA 1
ATOM 726 C C . ALA A 1 94 ? 13.925 -1.403 -31.584 1.00 90.56 94 ALA A C 1
ATOM 728 O O . ALA A 1 94 ? 14.643 -2.282 -32.065 1.00 90.56 94 ALA A O 1
ATOM 729 N N . ASP A 1 95 ? 13.685 -1.314 -30.275 1.00 92.81 95 ASP A N 1
ATOM 730 C CA . ASP A 1 95 ? 14.294 -2.198 -29.289 1.00 92.81 95 ASP A CA 1
ATOM 731 C C . ASP A 1 95 ? 13.573 -3.554 -29.247 1.00 92.81 95 ASP A C 1
ATOM 733 O O . ASP A 1 95 ? 12.353 -3.639 -29.095 1.00 92.81 95 ASP A O 1
ATOM 737 N N . SER A 1 96 ? 14.331 -4.647 -29.367 1.00 92.19 96 SER A N 1
ATOM 738 C CA . SER A 1 96 ? 13.765 -5.994 -29.537 1.00 92.19 96 SER A CA 1
ATOM 739 C C . SER A 1 96 ? 12.934 -6.466 -28.341 1.00 92.19 96 SER A C 1
ATOM 741 O O . SER A 1 96 ? 11.921 -7.133 -28.534 1.00 92.19 96 SER A O 1
ATOM 743 N N . TRP A 1 97 ? 13.317 -6.100 -27.112 1.00 92.56 97 TRP A N 1
ATOM 744 C CA . TRP A 1 97 ? 12.553 -6.446 -25.906 1.00 92.56 97 TRP A CA 1
ATOM 745 C C . TRP A 1 97 ? 11.250 -5.644 -25.787 1.00 92.56 97 TRP A C 1
ATOM 747 O O . TRP A 1 97 ? 10.295 -6.131 -25.186 1.00 92.56 97 TRP A O 1
ATOM 757 N N . ILE A 1 98 ? 11.196 -4.439 -26.368 1.00 93.88 98 ILE A N 1
ATOM 758 C CA . ILE A 1 98 ? 9.975 -3.628 -26.449 1.00 93.88 98 ILE A CA 1
ATOM 759 C C . ILE A 1 98 ? 9.028 -4.240 -27.479 1.00 93.88 98 ILE A C 1
ATOM 761 O O . ILE A 1 98 ? 7.857 -4.448 -27.177 1.00 93.88 98 ILE A O 1
ATOM 765 N N . GLN A 1 99 ? 9.539 -4.601 -28.659 1.00 91.38 99 GLN A N 1
ATOM 766 C CA . GLN A 1 99 ? 8.754 -5.289 -29.689 1.00 91.38 99 GLN A CA 1
ATOM 767 C C . GLN A 1 99 ? 8.160 -6.597 -29.159 1.00 91.38 99 GLN A C 1
ATOM 769 O O . GLN A 1 99 ? 6.955 -6.795 -29.257 1.00 91.38 99 GLN A O 1
ATOM 774 N N . GLU A 1 100 ? 8.970 -7.444 -28.513 1.00 90.50 100 GLU A N 1
ATOM 775 C CA . GLU A 1 100 ? 8.501 -8.706 -27.923 1.00 90.50 100 GLU A CA 1
ATOM 776 C C . GLU A 1 100 ? 7.372 -8.476 -26.899 1.00 90.50 100 GLU A C 1
ATOM 778 O O . GLU A 1 100 ? 6.374 -9.200 -26.904 1.00 90.50 100 GLU A O 1
ATOM 783 N N . ALA A 1 101 ? 7.492 -7.443 -26.056 1.00 90.88 101 ALA A N 1
ATOM 784 C CA . ALA A 1 101 ? 6.474 -7.103 -25.067 1.00 90.88 101 ALA A CA 1
ATOM 785 C C . ALA A 1 101 ? 5.163 -6.614 -25.697 1.00 90.88 101 ALA A C 1
ATOM 787 O O . ALA A 1 101 ? 4.088 -7.037 -25.270 1.00 90.88 101 ALA A O 1
ATOM 788 N N . LEU A 1 102 ? 5.230 -5.765 -26.721 1.00 88.62 102 LEU A N 1
ATOM 789 C CA . LEU A 1 102 ? 4.041 -5.201 -27.366 1.00 88.62 102 LEU A CA 1
ATOM 790 C C . LEU A 1 102 ? 3.361 -6.203 -28.319 1.00 88.62 102 LEU A C 1
ATOM 792 O O . LEU A 1 102 ? 2.133 -6.264 -28.367 1.00 88.62 102 LEU A O 1
ATOM 796 N N . ASP A 1 103 ? 4.132 -7.054 -29.003 1.00 84.00 103 ASP A N 1
ATOM 797 C CA . ASP A 1 103 ? 3.619 -8.085 -29.920 1.00 84.00 103 ASP A CA 1
ATOM 798 C C . ASP A 1 103 ? 2.841 -9.193 -29.191 1.00 84.00 103 ASP A C 1
ATOM 800 O O . ASP A 1 103 ? 1.955 -9.832 -29.772 1.00 84.00 103 ASP A O 1
ATOM 804 N N . SER A 1 104 ? 3.144 -9.417 -27.907 1.00 69.88 104 SER A N 1
ATOM 805 C CA . SER A 1 104 ? 2.457 -10.412 -27.073 1.00 69.88 104 SER A CA 1
ATOM 806 C C . SER A 1 104 ? 0.951 -10.144 -26.925 1.00 69.88 104 SER A C 1
ATOM 808 O O . SER A 1 104 ? 0.181 -11.080 -26.720 1.00 69.88 104 SER A O 1
ATOM 810 N N . ASN A 1 105 ? 0.513 -8.892 -27.115 1.00 63.25 105 ASN A N 1
ATOM 811 C CA . ASN A 1 105 ? -0.878 -8.452 -26.989 1.00 63.25 105 ASN A CA 1
ATOM 812 C C . ASN A 1 105 ? -1.394 -7.817 -28.299 1.00 63.25 105 ASN A C 1
ATOM 814 O O . ASN A 1 105 ? -1.996 -6.747 -28.293 1.00 63.25 105 ASN A O 1
ATOM 818 N N . ASN A 1 106 ? -1.168 -8.511 -29.423 1.00 54.34 106 ASN A N 1
ATOM 819 C CA . ASN A 1 106 ? -1.438 -8.146 -30.832 1.00 54.34 106 ASN A CA 1
ATOM 820 C C . ASN A 1 106 ? -2.840 -7.574 -31.202 1.00 54.34 106 ASN A C 1
ATOM 822 O O . ASN A 1 106 ? -3.121 -7.365 -32.383 1.00 54.34 106 ASN A O 1
ATOM 826 N N . GLU A 1 107 ? -3.743 -7.333 -30.250 1.00 59.09 107 GLU A N 1
ATOM 827 C CA . GLU A 1 107 ? -5.112 -6.862 -30.501 1.00 59.09 107 GLU A CA 1
ATOM 828 C C . GLU A 1 107 ? -5.313 -5.348 -30.294 1.00 59.09 107 GLU A C 1
ATOM 830 O O . GLU A 1 107 ? -6.292 -4.803 -30.809 1.00 59.09 107 GLU A O 1
ATOM 835 N N . ASP A 1 108 ? -4.396 -4.636 -29.621 1.00 66.19 108 ASP A N 1
ATOM 836 C CA . ASP A 1 108 ? -4.548 -3.197 -29.355 1.00 66.19 108 ASP A CA 1
ATOM 837 C C . ASP A 1 108 ? -3.561 -2.328 -30.155 1.00 66.19 108 ASP A C 1
ATOM 839 O O . ASP A 1 108 ? -2.405 -2.120 -29.791 1.00 66.19 108 ASP A O 1
ATOM 843 N N . ALA A 1 109 ? -4.059 -1.743 -31.248 1.00 62.25 109 ALA A N 1
ATOM 844 C CA . ALA A 1 109 ? -3.306 -0.826 -32.106 1.00 62.25 109 ALA A CA 1
ATOM 845 C C . ALA A 1 109 ? -2.901 0.498 -31.418 1.00 62.25 109 ALA A C 1
ATOM 847 O O . ALA A 1 109 ? -2.187 1.305 -32.016 1.00 62.25 109 ALA A O 1
ATOM 848 N N . SER A 1 110 ? -3.372 0.778 -30.198 1.00 67.75 110 SER A N 1
ATOM 849 C CA . SER A 1 110 ? -2.938 1.947 -29.424 1.00 67.75 110 SER A CA 1
ATOM 850 C C . SER A 1 110 ? -1.576 1.752 -28.747 1.00 67.75 110 SER A C 1
ATOM 852 O O . SER A 1 110 ? -0.910 2.750 -28.463 1.00 67.75 110 SER A O 1
ATOM 854 N N . MET A 1 111 ? -1.114 0.504 -28.612 1.00 68.31 111 MET A N 1
ATOM 855 C CA . MET A 1 111 ? 0.147 0.142 -27.952 1.00 68.31 111 MET A CA 1
ATOM 856 C C . MET A 1 111 ? 1.418 0.514 -28.726 1.00 68.31 111 MET A C 1
ATOM 858 O O . MET A 1 111 ? 2.526 0.306 -28.247 1.00 68.31 111 MET A O 1
ATOM 862 N N . THR A 1 112 ? 1.286 1.105 -29.914 1.00 72.44 112 THR A N 1
ATOM 863 C CA . THR A 1 112 ? 2.415 1.638 -30.694 1.00 72.44 112 THR A CA 1
ATOM 864 C C . THR A 1 112 ? 2.589 3.152 -30.539 1.00 72.44 112 THR A C 1
ATOM 866 O O . THR A 1 112 ? 3.396 3.754 -31.247 1.00 72.44 112 THR A O 1
ATOM 869 N N . ARG A 1 113 ? 1.785 3.811 -29.692 1.00 82.94 113 ARG A N 1
ATOM 870 C CA . ARG A 1 113 ? 1.891 5.258 -29.430 1.00 82.94 113 ARG A CA 1
ATOM 871 C C . ARG A 1 113 ? 2.933 5.534 -28.354 1.00 82.94 113 ARG A C 1
ATOM 873 O O . ARG A 1 113 ? 3.097 4.730 -27.453 1.00 82.94 113 ARG A O 1
ATOM 880 N N . LEU A 1 114 ? 3.596 6.683 -28.408 1.00 87.94 114 LEU A N 1
ATOM 881 C CA . LEU A 1 114 ? 4.499 7.110 -27.334 1.00 87.94 114 LEU A CA 1
ATOM 882 C C . LEU A 1 114 ? 3.749 7.233 -25.998 1.00 87.94 114 LEU A C 1
ATOM 884 O O . LEU A 1 114 ? 2.570 7.602 -25.991 1.00 87.94 114 LEU A O 1
ATOM 888 N N . GLY A 1 115 ? 4.435 6.932 -24.895 1.00 89.50 115 GLY A N 1
ATOM 889 C CA . GLY A 1 115 ? 3.889 7.005 -23.537 1.00 89.50 115 GLY A CA 1
ATOM 890 C C . GLY A 1 115 ? 3.904 5.672 -22.787 1.00 89.50 115 GLY A C 1
ATOM 891 O O . GLY A 1 115 ? 4.723 4.796 -23.068 1.00 89.50 115 GLY A O 1
ATOM 892 N N . ILE A 1 116 ? 3.013 5.543 -21.801 1.00 92.50 116 ILE A N 1
ATOM 893 C CA . ILE A 1 116 ? 2.964 4.408 -20.872 1.00 92.50 116 ILE A CA 1
ATOM 894 C C . ILE A 1 116 ? 1.931 3.379 -21.336 1.00 92.50 116 ILE A C 1
ATOM 896 O O . ILE A 1 116 ? 0.770 3.715 -21.569 1.00 92.50 116 ILE A O 1
ATOM 900 N N . HIS A 1 117 ? 2.345 2.115 -21.397 1.00 92.75 117 HIS A N 1
ATOM 901 C CA . HIS A 1 117 ? 1.498 0.967 -21.730 1.00 92.75 117 HIS A CA 1
ATOM 902 C C . HIS A 1 117 ? 1.633 -0.120 -20.676 1.00 92.75 117 HIS A C 1
ATOM 904 O O . HIS A 1 117 ? 2.694 -0.278 -20.074 1.00 92.75 117 HIS A O 1
ATOM 910 N N . GLN A 1 118 ? 0.576 -0.904 -20.479 1.00 92.50 118 GLN A N 1
ATOM 911 C CA . GLN A 1 118 ? 0.616 -2.078 -19.612 1.00 92.50 118 GLN A CA 1
ATOM 912 C C . GLN A 1 118 ? 0.293 -3.333 -20.404 1.00 92.50 118 GLN A C 1
ATOM 914 O O . GLN A 1 118 ? -0.744 -3.414 -21.059 1.00 92.50 118 GLN A O 1
ATOM 919 N N . VAL A 1 119 ? 1.178 -4.318 -20.306 1.00 91.94 119 VAL A N 1
ATOM 920 C CA . VAL A 1 119 ? 1.030 -5.630 -20.930 1.00 91.94 119 VAL A CA 1
ATOM 921 C C . VAL A 1 119 ? 1.216 -6.716 -19.878 1.00 91.94 119 VAL A C 1
ATOM 923 O O . VAL A 1 119 ? 2.061 -6.619 -18.989 1.00 91.94 119 VAL A O 1
ATOM 926 N N . GLY A 1 120 ? 0.366 -7.734 -19.937 1.00 91.06 120 GLY A N 1
ATOM 927 C CA . GLY A 1 120 ? 0.415 -8.874 -19.030 1.00 91.06 120 GLY A CA 1
ATOM 928 C C . GLY A 1 120 ? 1.030 -10.091 -19.702 1.00 91.06 120 GLY A C 1
ATOM 929 O O . GLY A 1 120 ? 0.989 -10.209 -20.925 1.00 91.06 120 GLY A O 1
ATOM 930 N N . ASP A 1 121 ? 1.553 -11.006 -18.891 1.00 91.38 121 ASP A N 1
ATOM 931 C CA . ASP A 1 121 ? 1.885 -12.374 -19.302 1.00 91.38 121 ASP A CA 1
ATOM 932 C C . ASP A 1 121 ? 2.822 -12.504 -20.523 1.00 91.38 121 ASP A C 1
ATOM 934 O O . ASP A 1 121 ? 2.741 -13.477 -21.270 1.00 91.38 121 ASP A O 1
ATOM 938 N N . VAL A 1 122 ? 3.751 -11.554 -20.701 1.00 91.56 122 VAL A N 1
ATOM 939 C CA . VAL A 1 122 ? 4.681 -11.517 -21.848 1.00 91.56 122 VAL A CA 1
ATOM 940 C C . VAL A 1 122 ? 5.595 -12.745 -21.869 1.00 91.56 122 VAL A C 1
ATOM 942 O O . VAL A 1 122 ? 5.660 -13.473 -22.858 1.00 91.56 122 VAL A O 1
ATOM 945 N N . TRP A 1 123 ? 6.309 -12.992 -20.767 1.00 92.12 123 TRP A N 1
ATOM 946 C CA . TRP A 1 123 ? 7.289 -14.084 -20.668 1.00 92.12 123 TRP A CA 1
ATOM 947 C C . TRP A 1 123 ? 6.916 -15.153 -19.644 1.00 92.12 123 TRP A C 1
ATOM 949 O O . TRP A 1 123 ? 7.484 -16.252 -19.653 1.00 92.12 123 TRP A O 1
ATOM 959 N N . ALA A 1 124 ? 6.011 -14.825 -18.726 1.00 92.69 124 ALA A N 1
ATOM 960 C CA . ALA A 1 124 ? 5.598 -15.678 -17.626 1.00 92.69 124 ALA A CA 1
ATOM 961 C C . ALA A 1 124 ? 4.182 -15.321 -17.176 1.00 92.69 124 ALA A C 1
ATOM 963 O O . ALA A 1 124 ? 3.796 -14.161 -17.193 1.00 92.69 124 ALA A O 1
ATOM 964 N N . ARG A 1 125 ? 3.418 -16.312 -16.718 1.00 91.38 125 ARG A N 1
ATOM 965 C CA . ARG A 1 125 ? 2.053 -16.099 -16.223 1.00 91.38 125 ARG A CA 1
ATOM 966 C C . ARG A 1 125 ? 2.031 -15.369 -14.880 1.00 91.38 125 ARG A C 1
ATOM 968 O O . ARG A 1 125 ? 2.747 -15.758 -13.957 1.00 91.38 125 ARG A O 1
ATOM 975 N N . GLY A 1 126 ? 1.102 -14.434 -14.725 1.00 89.56 126 GLY A N 1
ATOM 976 C CA . GLY A 1 126 ? 0.984 -13.541 -13.578 1.00 89.56 126 GLY A CA 1
ATOM 977 C C . GLY A 1 126 ? 1.971 -12.375 -13.616 1.00 89.56 126 GLY A C 1
ATOM 978 O O . GLY A 1 126 ? 2.258 -11.822 -12.555 1.00 89.56 126 GLY A O 1
ATOM 979 N N . GLN A 1 127 ? 2.518 -12.057 -14.791 1.00 92.12 127 GLN A N 1
ATOM 980 C CA . GLN A 1 127 ? 3.451 -10.952 -14.982 1.00 92.12 127 GLN A CA 1
ATOM 981 C C . GLN A 1 127 ? 2.699 -9.667 -15.334 1.00 92.12 127 GLN A C 1
ATOM 983 O O . GLN A 1 127 ? 1.797 -9.683 -16.167 1.00 92.12 127 GLN A O 1
ATOM 988 N N . GLU A 1 128 ? 3.117 -8.560 -14.732 1.00 93.62 128 GLU A N 1
ATOM 989 C CA . GLU A 1 128 ? 2.691 -7.199 -15.040 1.00 93.62 128 GLU A CA 1
ATOM 990 C C . GLU A 1 128 ? 3.909 -6.437 -15.583 1.00 93.62 128 GLU A C 1
ATOM 992 O O . GLU A 1 128 ? 4.927 -6.271 -14.905 1.00 93.62 128 GLU A O 1
ATOM 997 N N . VAL A 1 129 ? 3.830 -6.021 -16.846 1.00 95.00 129 VAL A N 1
ATOM 998 C CA . VAL A 1 129 ? 4.887 -5.289 -17.543 1.00 95.00 129 VAL A CA 1
ATOM 999 C C . VAL A 1 129 ? 4.378 -3.893 -17.863 1.00 95.00 129 VAL A C 1
ATOM 1001 O O . VAL A 1 129 ? 3.402 -3.724 -18.591 1.00 95.00 129 VAL A O 1
ATOM 1004 N N . THR A 1 130 ? 5.064 -2.885 -17.342 1.00 96.19 130 THR A N 1
ATOM 1005 C CA . THR A 1 130 ? 4.845 -1.484 -17.697 1.00 96.19 130 THR A CA 1
ATOM 1006 C C . THR A 1 130 ? 5.897 -1.077 -18.721 1.00 96.19 130 THR A C 1
ATOM 1008 O O . THR A 1 130 ? 7.092 -1.212 -18.470 1.00 96.19 130 THR A O 1
ATOM 1011 N N . VAL A 1 131 ? 5.465 -0.600 -19.885 1.00 95.38 131 VAL A N 1
ATOM 1012 C CA . VAL A 1 131 ? 6.330 -0.149 -20.978 1.00 95.38 131 VAL A CA 1
ATOM 1013 C C . VAL A 1 131 ? 6.253 1.367 -21.075 1.00 95.38 131 VAL A C 1
ATOM 1015 O O . VAL A 1 131 ? 5.163 1.911 -21.219 1.00 95.38 131 VAL A O 1
ATOM 1018 N N . VAL A 1 132 ? 7.395 2.048 -21.039 1.00 94.88 132 VAL A N 1
ATOM 1019 C CA . VAL A 1 132 ? 7.512 3.464 -21.404 1.00 94.88 132 VAL A CA 1
ATOM 1020 C C . VAL A 1 132 ? 8.136 3.529 -22.793 1.00 94.88 132 VAL A C 1
ATOM 1022 O O . VAL A 1 132 ? 9.340 3.310 -22.954 1.00 94.88 132 VAL A O 1
ATOM 1025 N N . LEU A 1 133 ? 7.297 3.784 -23.798 1.00 93.00 133 LEU A N 1
ATOM 1026 C CA . LEU A 1 133 ? 7.711 3.883 -25.192 1.00 93.00 133 LEU A CA 1
ATOM 1027 C C . LEU A 1 133 ? 8.160 5.314 -25.501 1.00 93.00 133 LEU A C 1
ATOM 1029 O O . LEU A 1 133 ? 7.341 6.234 -25.552 1.00 93.00 133 LEU A O 1
ATOM 1033 N N . LEU A 1 134 ? 9.463 5.472 -25.713 1.00 92.38 134 LEU A N 1
ATOM 1034 C CA . LEU A 1 134 ? 10.128 6.730 -26.036 1.00 92.38 134 LEU A CA 1
ATOM 1035 C C . LEU A 1 134 ? 10.152 6.983 -27.554 1.00 92.38 134 LEU A C 1
ATOM 1037 O O . LEU A 1 134 ? 10.050 6.028 -28.336 1.00 92.38 134 LEU A O 1
ATOM 1041 N N . PRO A 1 135 ? 10.318 8.247 -27.994 1.00 88.69 135 PRO A N 1
ATOM 1042 C CA . PRO A 1 135 ? 10.557 8.557 -29.398 1.00 88.69 135 PRO A CA 1
ATO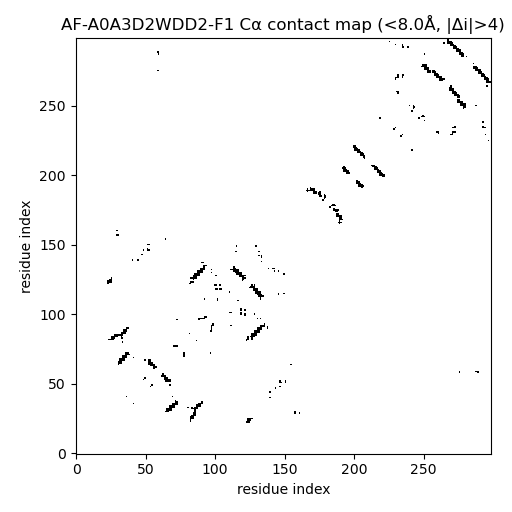M 1043 C C . PRO A 1 135 ? 11.833 7.880 -29.910 1.00 88.69 135 PRO A C 1
ATOM 1045 O O . PRO A 1 135 ? 12.722 7.526 -29.137 1.00 88.69 135 PRO A O 1
ATOM 1048 N N . ASP A 1 136 ? 11.954 7.738 -31.230 1.00 85.06 136 ASP A N 1
ATOM 1049 C CA . ASP A 1 136 ? 13.077 7.027 -31.863 1.00 85.06 136 ASP A CA 1
ATOM 1050 C C . ASP A 1 136 ? 14.455 7.654 -31.569 1.00 85.06 136 ASP A C 1
ATOM 1052 O O . ASP A 1 136 ? 15.480 6.980 -31.681 1.00 85.06 136 ASP A O 1
ATOM 1056 N N . ASP A 1 137 ? 14.498 8.934 -31.186 1.00 80.50 137 ASP A N 1
ATOM 1057 C CA . ASP A 1 137 ? 15.724 9.615 -30.762 1.00 80.50 137 ASP A CA 1
ATOM 1058 C C . ASP A 1 137 ? 16.149 9.272 -29.322 1.00 80.50 137 ASP A C 1
ATOM 1060 O O . ASP A 1 137 ? 17.257 9.621 -28.915 1.00 80.50 137 ASP A O 1
ATOM 1064 N N . GLY A 1 138 ? 15.306 8.555 -28.571 1.00 72.00 138 GLY A N 1
ATOM 1065 C CA . GLY A 1 138 ? 15.560 8.136 -27.198 1.00 72.00 138 GLY A CA 1
ATOM 1066 C C . GLY A 1 138 ? 15.599 9.290 -26.198 1.00 72.00 138 GLY A C 1
ATOM 1067 O O . GLY A 1 138 ? 16.258 9.156 -25.170 1.00 72.00 138 GLY A O 1
ATOM 1068 N N . SER A 1 139 ? 14.945 10.418 -26.499 1.00 76.56 139 SER A N 1
ATOM 1069 C CA . SER A 1 139 ? 14.994 11.626 -25.672 1.00 76.56 139 SER A CA 1
ATOM 1070 C C . SER A 1 139 ? 14.604 11.372 -24.208 1.00 76.56 139 SER A C 1
ATOM 1072 O O . SER A 1 139 ? 13.471 11.013 -23.884 1.00 76.56 139 SER A O 1
ATOM 1074 N N . VAL A 1 140 ? 15.552 11.639 -23.307 1.00 74.12 140 VAL A N 1
ATOM 1075 C CA . VAL A 1 140 ? 15.417 11.481 -21.849 1.00 74.12 140 VAL A CA 1
ATOM 1076 C C . VAL A 1 140 ? 14.417 12.453 -21.229 1.00 74.12 140 VAL A C 1
ATOM 1078 O O . VAL A 1 140 ? 13.755 12.122 -20.247 1.00 74.12 140 VAL A O 1
ATOM 1081 N N . GLY A 1 141 ? 14.251 13.638 -21.823 1.00 73.69 141 GLY A N 1
ATOM 1082 C CA . GLY A 1 141 ? 13.358 14.669 -21.288 1.00 73.69 141 GLY A CA 1
ATOM 1083 C C . GLY A 1 141 ? 11.894 14.226 -21.191 1.00 73.69 141 GLY A C 1
ATOM 1084 O O . GLY A 1 141 ? 11.169 14.721 -20.331 1.00 73.69 141 GLY A O 1
ATOM 1085 N N . GLU A 1 142 ? 11.463 13.279 -22.030 1.00 73.50 142 GLU A N 1
ATOM 1086 C CA . GLU A 1 142 ? 10.116 12.704 -21.958 1.00 73.50 142 GLU A CA 1
ATOM 1087 C C . GLU A 1 142 ? 9.996 11.630 -20.869 1.00 73.50 142 GLU A C 1
ATOM 1089 O O . GLU A 1 142 ? 8.959 11.538 -20.214 1.00 73.50 142 GLU A O 1
ATOM 1094 N N . LEU A 1 143 ? 11.062 10.868 -20.595 1.00 82.94 143 LEU A N 1
ATOM 1095 C CA . LEU A 1 143 ? 11.045 9.827 -19.566 1.00 82.94 143 LEU A CA 1
ATOM 1096 C C . LEU A 1 143 ? 10.757 10.409 -18.179 1.00 82.94 143 LEU A C 1
ATOM 1098 O O . LEU A 1 143 ? 9.885 9.900 -17.477 1.00 82.94 143 LEU A O 1
ATOM 1102 N N . THR A 1 144 ? 11.431 11.497 -17.796 1.00 79.31 144 THR A N 1
ATOM 1103 C CA . THR A 1 144 ? 11.244 12.125 -16.477 1.00 79.31 144 THR A CA 1
ATOM 1104 C C . THR A 1 144 ? 9.801 12.594 -16.258 1.00 79.31 144 THR A C 1
ATOM 1106 O O . THR A 1 144 ? 9.302 12.531 -15.135 1.00 79.31 144 THR A O 1
ATOM 1109 N N . LEU A 1 145 ? 9.096 13.009 -17.320 1.00 82.06 145 LEU A N 1
ATOM 1110 C CA . LEU A 1 145 ? 7.679 13.383 -17.244 1.00 82.06 145 LEU A CA 1
ATOM 1111 C C . LEU A 1 145 ? 6.779 12.174 -16.958 1.00 82.06 145 LEU A C 1
ATOM 1113 O O . LEU A 1 145 ? 5.791 12.306 -16.238 1.00 82.06 145 LEU A O 1
ATOM 1117 N N . HIS A 1 146 ? 7.138 10.999 -17.478 1.00 89.44 146 HIS A N 1
ATOM 1118 C CA . HIS A 1 146 ? 6.384 9.764 -17.279 1.00 89.44 146 HIS A CA 1
ATOM 1119 C C . HIS A 1 146 ? 6.657 9.089 -15.932 1.00 89.44 146 HIS A C 1
ATOM 1121 O O . HIS A 1 146 ? 5.794 8.368 -15.442 1.00 89.44 146 HIS A O 1
ATOM 1127 N N . LEU A 1 147 ? 7.807 9.321 -15.289 1.00 91.69 147 LEU A N 1
ATOM 1128 C CA . LEU A 1 147 ? 8.161 8.628 -14.039 1.00 91.69 147 LEU A CA 1
ATOM 1129 C C . LEU A 1 147 ? 7.155 8.853 -12.898 1.00 91.69 147 LEU A C 1
ATOM 1131 O O . LEU A 1 147 ? 6.890 7.924 -12.136 1.00 91.69 147 LEU A O 1
ATOM 1135 N N . ALA A 1 148 ? 6.573 10.051 -12.786 1.00 90.25 148 ALA A N 1
ATOM 1136 C CA . ALA A 1 148 ? 5.540 10.326 -11.785 1.00 90.25 148 ALA A CA 1
ATOM 1137 C C . ALA A 1 148 ? 4.262 9.512 -12.048 1.00 90.25 148 ALA A C 1
ATOM 1139 O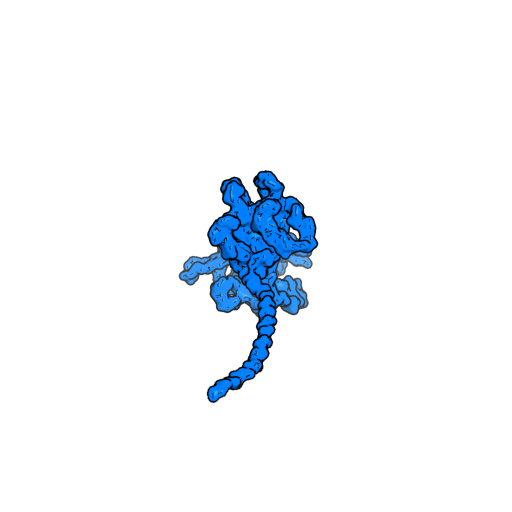 O . ALA A 1 148 ? 3.716 8.899 -11.135 1.00 90.25 148 ALA A O 1
ATOM 1140 N N . GLU A 1 149 ? 3.832 9.447 -13.308 1.00 93.50 149 GLU A N 1
ATOM 1141 C CA . GLU A 1 149 ? 2.661 8.673 -13.729 1.00 93.50 149 GLU A CA 1
ATOM 1142 C C . GLU A 1 149 ? 2.898 7.161 -13.570 1.00 93.50 149 GLU A C 1
ATOM 1144 O O . GLU A 1 149 ? 2.029 6.444 -13.077 1.00 93.50 149 GLU A O 1
ATOM 1149 N N . VAL A 1 150 ? 4.107 6.675 -13.885 1.00 94.50 150 VAL A N 1
ATOM 1150 C CA . VAL A 1 150 ? 4.515 5.284 -13.627 1.00 94.50 150 VAL A CA 1
ATOM 1151 C C . VAL A 1 150 ? 4.464 4.968 -12.131 1.00 94.50 150 VAL A C 1
ATOM 1153 O O . VAL A 1 150 ? 3.962 3.911 -11.752 1.00 94.50 150 VAL A O 1
ATOM 1156 N N . HIS A 1 151 ? 4.952 5.864 -11.267 1.00 93.62 151 HIS A N 1
ATOM 1157 C CA . HIS A 1 151 ? 4.881 5.661 -9.820 1.00 93.62 151 HIS A CA 1
ATOM 1158 C C . HIS A 1 151 ? 3.432 5.529 -9.335 1.00 93.62 151 HIS A C 1
ATOM 1160 O O . HIS A 1 151 ? 3.116 4.577 -8.623 1.00 93.62 151 HIS A O 1
ATOM 1166 N N . GLU A 1 152 ? 2.553 6.453 -9.731 1.00 93.38 152 GLU A N 1
ATOM 1167 C CA . GLU A 1 152 ? 1.138 6.431 -9.339 1.00 93.38 152 GLU A CA 1
ATOM 1168 C C . GLU A 1 152 ? 0.437 5.149 -9.805 1.00 93.38 152 GLU A C 1
ATOM 1170 O O . GLU A 1 152 ? -0.289 4.516 -9.032 1.00 93.38 152 GLU A O 1
ATOM 1175 N N . LEU A 1 153 ? 0.708 4.729 -11.042 1.00 94.50 153 LEU A N 1
ATOM 1176 C CA . LEU A 1 153 ? 0.187 3.496 -11.621 1.00 94.50 153 LEU A CA 1
ATOM 1177 C C . LEU A 1 153 ? 0.601 2.266 -10.803 1.00 94.50 153 LEU A C 1
ATOM 1179 O O . LEU A 1 153 ? -0.251 1.475 -10.387 1.00 94.50 153 LEU A O 1
ATOM 1183 N N . LEU A 1 154 ? 1.901 2.124 -10.531 1.00 94.06 154 LEU A N 1
ATOM 1184 C CA . LEU A 1 154 ? 2.443 0.992 -9.780 1.00 94.06 154 LEU A CA 1
ATOM 1185 C C . LEU A 1 154 ? 1.973 1.001 -8.318 1.00 94.06 154 LEU A C 1
ATOM 1187 O O . LEU A 1 154 ? 1.619 -0.052 -7.784 1.00 94.06 154 LEU A O 1
ATOM 1191 N N . ASP A 1 155 ? 1.907 2.166 -7.664 1.00 93.25 155 ASP A N 1
ATOM 1192 C CA . ASP A 1 155 ? 1.383 2.294 -6.296 1.00 93.25 155 ASP A CA 1
ATOM 1193 C C . ASP A 1 155 ? -0.096 1.883 -6.229 1.00 93.25 155 ASP A C 1
ATOM 1195 O O . ASP A 1 155 ? -0.491 1.104 -5.355 1.00 93.25 155 ASP A O 1
ATOM 1199 N N . GLN A 1 156 ? -0.921 2.310 -7.189 1.00 93.75 156 GLN A N 1
ATOM 1200 C CA . GLN A 1 156 ? -2.327 1.910 -7.258 1.00 93.75 156 GLN A CA 1
ATOM 1201 C C . GLN A 1 156 ? -2.488 0.394 -7.450 1.00 93.75 156 GLN A C 1
ATOM 1203 O O . GLN A 1 156 ? -3.325 -0.236 -6.784 1.00 93.75 156 GLN A O 1
ATOM 1208 N N . GLN A 1 157 ? -1.682 -0.211 -8.325 1.00 92.19 157 GLN A N 1
ATOM 1209 C CA . GLN A 1 157 ? -1.670 -1.660 -8.530 1.00 92.19 157 GLN A CA 1
ATOM 1210 C C . GLN A 1 157 ? -1.243 -2.402 -7.266 1.00 92.19 157 GLN A C 1
ATOM 1212 O O . GLN A 1 157 ? -1.930 -3.329 -6.829 1.00 92.19 157 GLN A O 1
ATOM 1217 N N . PHE A 1 158 ? -0.173 -1.949 -6.612 1.00 91.94 158 PHE A N 1
ATOM 1218 C CA . PHE A 1 158 ? 0.318 -2.541 -5.374 1.00 91.94 158 PHE A CA 1
ATOM 1219 C C . PHE A 1 158 ? -0.709 -2.452 -4.234 1.00 91.94 158 PHE A C 1
ATOM 1221 O O . PHE A 1 158 ? -0.926 -3.427 -3.502 1.00 91.94 158 PHE A O 1
ATOM 1228 N N . ARG A 1 159 ? -1.410 -1.320 -4.097 1.00 91.44 159 ARG A N 1
ATOM 1229 C CA . ARG A 1 159 ? -2.505 -1.164 -3.124 1.00 91.44 159 ARG A CA 1
ATOM 1230 C C . ARG A 1 159 ? -3.665 -2.102 -3.422 1.00 91.44 159 ARG A C 1
ATOM 1232 O O . ARG A 1 159 ? -4.176 -2.742 -2.505 1.00 91.44 159 ARG A O 1
ATOM 1239 N N . THR A 1 160 ? -4.048 -2.224 -4.689 1.00 92.00 160 THR A N 1
ATOM 1240 C CA . THR A 1 160 ? -5.107 -3.146 -5.126 1.00 92.00 160 THR A CA 1
ATOM 1241 C C . THR A 1 160 ? -4.722 -4.5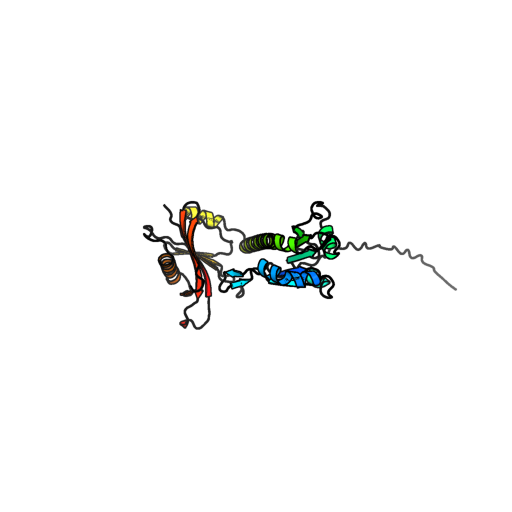94 -4.833 1.00 92.00 160 THR A C 1
ATOM 1243 O O . THR A 1 160 ? -5.504 -5.340 -4.243 1.00 92.00 160 THR A O 1
ATOM 1246 N N . TYR A 1 161 ? -3.486 -4.980 -5.157 1.00 90.75 161 TYR A N 1
ATOM 1247 C CA . TYR A 1 161 ? -2.922 -6.280 -4.810 1.00 90.75 161 TYR A CA 1
ATOM 1248 C C . TYR A 1 161 ? -2.986 -6.531 -3.298 1.00 90.75 161 TYR A C 1
ATOM 1250 O O . TYR A 1 161 ? -3.492 -7.567 -2.864 1.00 90.75 161 TYR A O 1
ATOM 1258 N N . THR A 1 162 ? -2.547 -5.567 -2.489 1.00 88.69 162 THR A N 1
ATOM 1259 C CA . THR A 1 162 ? -2.554 -5.669 -1.023 1.00 88.69 162 THR A CA 1
ATOM 1260 C C . THR A 1 162 ? -3.972 -5.822 -0.467 1.00 88.69 162 THR A C 1
ATOM 1262 O O . THR A 1 162 ? -4.200 -6.668 0.399 1.00 88.69 162 THR A O 1
ATOM 1265 N N . LEU A 1 163 ? -4.947 -5.070 -0.989 1.00 90.00 163 LEU A N 1
ATOM 1266 C CA . LEU A 1 163 ? -6.358 -5.187 -0.605 1.00 90.00 163 LEU A CA 1
ATOM 1267 C C . LEU A 1 163 ? -6.938 -6.558 -0.969 1.00 90.00 163 LEU A C 1
ATOM 1269 O O . LEU A 1 163 ? -7.574 -7.197 -0.130 1.00 90.00 163 LEU A O 1
ATOM 1273 N N . ASN A 1 164 ? -6.669 -7.045 -2.180 1.00 91.06 164 ASN A N 1
ATOM 1274 C CA . ASN A 1 164 ? -7.110 -8.370 -2.615 1.00 91.06 164 ASN A CA 1
ATOM 1275 C C . ASN A 1 164 ? -6.510 -9.470 -1.732 1.00 91.06 164 ASN A C 1
ATOM 1277 O O . ASN A 1 164 ? -7.220 -10.379 -1.307 1.00 91.06 164 ASN A O 1
ATOM 1281 N N . ARG A 1 165 ? -5.217 -9.357 -1.395 1.00 87.62 165 ARG A N 1
ATOM 1282 C CA . ARG A 1 165 ? -4.524 -10.258 -0.462 1.00 87.62 165 ARG A CA 1
ATOM 1283 C C . ARG A 1 165 ? -5.140 -10.219 0.936 1.00 87.62 165 ARG A C 1
ATOM 1285 O O . ARG A 1 165 ? -5.341 -11.272 1.535 1.00 87.62 165 ARG A O 1
ATOM 1292 N N . MET A 1 166 ? -5.478 -9.030 1.436 1.00 86.44 166 MET A N 1
ATOM 1293 C CA . MET A 1 166 ? -6.105 -8.847 2.747 1.00 86.44 166 MET A CA 1
ATOM 1294 C C . MET A 1 166 ? -7.455 -9.570 2.845 1.00 86.44 166 MET A C 1
ATOM 1296 O O . MET A 1 166 ? -7.733 -10.201 3.863 1.00 86.44 166 MET A O 1
ATOM 1300 N N . TYR A 1 167 ? -8.261 -9.537 1.781 1.00 90.94 167 TYR A N 1
ATOM 1301 C CA . TYR A 1 167 ? -9.585 -10.166 1.719 1.00 90.94 167 TYR A CA 1
ATOM 1302 C C . TYR A 1 167 ? -9.603 -11.550 1.061 1.00 90.94 167 TYR A C 1
ATOM 1304 O O . TYR A 1 167 ? -10.668 -12.042 0.696 1.00 90.94 167 TYR A O 1
ATOM 1312 N N . MET A 1 168 ? -8.463 -12.237 0.949 1.00 90.00 168 MET A N 1
ATOM 1313 C CA . MET A 1 168 ? -8.429 -13.587 0.366 1.00 90.00 168 MET A CA 1
ATOM 1314 C C . MET A 1 168 ? -9.286 -14.616 1.104 1.00 90.00 168 MET A C 1
ATOM 1316 O O . MET A 1 168 ? -9.731 -15.586 0.499 1.00 90.00 168 MET A O 1
ATOM 1320 N N . SER A 1 169 ? -9.523 -14.413 2.401 1.00 89.81 169 SER A N 1
ATOM 1321 C CA . SER A 1 169 ? -10.442 -15.243 3.187 1.00 89.81 169 SER A CA 1
ATOM 1322 C C . SER A 1 169 ? -11.923 -14.914 2.958 1.00 89.81 169 SER A C 1
ATOM 1324 O O . SER A 1 169 ? -12.786 -15.582 3.519 1.00 89.81 169 SER A O 1
ATOM 1326 N N . GLY A 1 170 ? -12.222 -13.918 2.122 1.00 93.38 170 GLY A N 1
ATOM 1327 C CA . GLY A 1 170 ? -13.547 -13.335 1.949 1.00 93.38 170 GLY A CA 1
ATOM 1328 C C . GLY A 1 170 ? -13.796 -12.175 2.913 1.00 93.38 170 GLY A C 1
ATOM 1329 O O . GLY A 1 170 ? -13.172 -12.074 3.971 1.00 93.38 170 GLY A O 1
ATOM 1330 N N . ALA A 1 171 ? -14.707 -11.283 2.530 1.00 95.06 171 ALA A N 1
ATOM 1331 C CA . ALA A 1 171 ? -15.218 -10.228 3.399 1.00 95.06 171 ALA A CA 1
ATOM 1332 C C . ALA A 1 171 ? -16.366 -10.767 4.264 1.00 95.06 171 ALA A C 1
ATOM 1334 O O . ALA A 1 171 ? -17.300 -11.375 3.740 1.00 95.06 171 ALA A O 1
ATOM 1335 N N . ASP A 1 172 ? -16.315 -10.521 5.571 1.00 95.31 172 ASP A N 1
ATOM 1336 C CA . ASP A 1 172 ? -17.360 -10.927 6.509 1.00 95.31 172 ASP A CA 1
ATOM 1337 C C . ASP A 1 172 ? -18.464 -9.863 6.595 1.00 95.31 172 ASP A C 1
ATOM 1339 O O . ASP A 1 172 ? -18.494 -9.008 7.483 1.00 95.31 172 ASP A O 1
ATOM 1343 N N . THR A 1 173 ? -19.370 -9.882 5.617 1.00 95.75 173 THR A N 1
ATOM 1344 C CA . THR A 1 173 ? -20.509 -8.953 5.576 1.00 95.75 173 THR A CA 1
ATOM 1345 C C . THR A 1 173 ? -21.563 -9.279 6.634 1.00 95.75 173 THR A C 1
ATOM 1347 O O . THR A 1 173 ? -22.248 -8.378 7.100 1.00 95.75 173 THR A O 1
ATOM 1350 N N . ALA A 1 174 ? -21.672 -10.543 7.057 1.00 95.19 174 ALA A N 1
ATOM 1351 C CA . ALA A 1 174 ? -22.617 -10.948 8.095 1.00 95.19 174 ALA A CA 1
ATOM 1352 C C . ALA A 1 174 ? -22.233 -10.362 9.463 1.00 95.19 174 ALA A C 1
ATOM 1354 O O . ALA A 1 174 ? -23.100 -9.892 10.205 1.00 95.19 174 ALA A O 1
ATOM 1355 N N . LEU A 1 175 ? -20.933 -10.329 9.782 1.00 95.12 175 LEU A N 1
ATOM 1356 C CA . LEU A 1 175 ? -20.427 -9.606 10.947 1.00 95.12 175 LEU A CA 1
ATOM 1357 C C . LEU A 1 175 ? -20.731 -8.109 10.846 1.00 95.12 175 LEU A C 1
ATOM 1359 O O . LEU A 1 175 ? -21.219 -7.521 11.808 1.00 95.12 175 LEU A O 1
ATOM 1363 N N . ALA A 1 176 ? -20.485 -7.502 9.684 1.00 96.50 176 ALA A N 1
ATOM 1364 C CA . ALA A 1 176 ? -20.737 -6.081 9.463 1.00 96.50 176 ALA A CA 1
ATOM 1365 C C . ALA A 1 176 ? -22.216 -5.701 9.688 1.00 96.50 176 ALA A C 1
ATOM 1367 O O . ALA A 1 176 ? -22.484 -4.665 10.305 1.00 96.50 176 ALA A O 1
ATOM 1368 N N . ASP A 1 177 ? -23.154 -6.548 9.248 1.00 96.69 177 ASP A N 1
ATOM 1369 C CA . ASP A 1 177 ? -24.596 -6.389 9.481 1.00 96.69 177 ASP A CA 1
ATOM 1370 C C . ASP A 1 177 ? -24.957 -6.572 10.963 1.00 96.69 177 ASP A C 1
ATOM 1372 O O . ASP A 1 177 ? -25.735 -5.797 11.522 1.00 96.69 177 ASP A O 1
ATOM 1376 N N . THR A 1 178 ? -24.358 -7.567 11.626 1.00 95.19 178 THR A N 1
ATOM 1377 C CA . THR A 1 178 ? -24.580 -7.834 13.057 1.00 95.19 178 THR A CA 1
ATOM 1378 C C . THR A 1 178 ? -24.146 -6.645 13.912 1.00 95.19 178 THR A C 1
ATOM 1380 O O . THR A 1 178 ? -24.915 -6.171 14.745 1.00 95.19 178 THR A O 1
ATOM 1383 N N . LEU A 1 179 ? -22.947 -6.103 13.667 1.00 96.06 179 LEU A N 1
ATOM 1384 C CA . LEU A 1 179 ? -22.443 -4.922 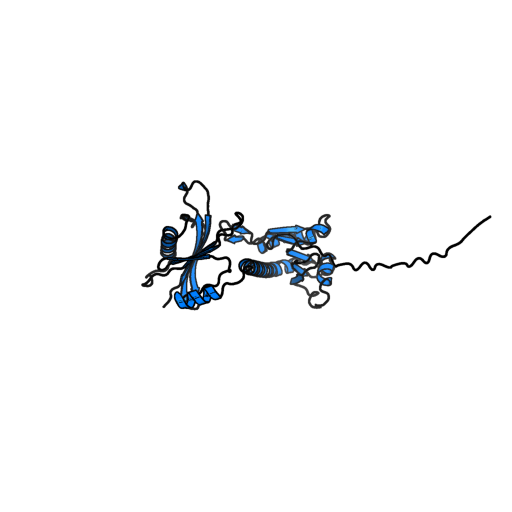14.374 1.00 96.06 179 LEU A CA 1
ATOM 1385 C C . LEU A 1 179 ? -23.351 -3.705 14.152 1.00 96.06 179 LEU A C 1
ATOM 1387 O O . LEU A 1 179 ? -23.620 -2.959 15.095 1.00 96.06 179 LEU A O 1
ATOM 1391 N N . ALA A 1 180 ? -23.873 -3.526 12.933 1.00 95.31 180 ALA A N 1
ATOM 1392 C CA . ALA A 1 180 ? -24.756 -2.406 12.627 1.00 95.31 180 ALA A CA 1
ATOM 1393 C C . ALA A 1 180 ? -26.065 -2.482 13.427 1.00 95.31 180 ALA A C 1
ATOM 1395 O O . ALA A 1 180 ? -26.528 -1.468 13.947 1.00 95.31 180 ALA A O 1
ATOM 1396 N N . ILE A 1 181 ? -26.638 -3.684 13.549 1.00 95.19 181 ILE A N 1
ATOM 1397 C CA . ILE A 1 181 ? -27.898 -3.926 14.262 1.00 95.19 181 ILE A CA 1
ATOM 1398 C C . ILE A 1 181 ? -27.709 -3.851 15.781 1.00 95.19 181 ILE A C 1
ATOM 1400 O O . ILE A 1 181 ? -28.530 -3.245 16.469 1.00 95.19 181 ILE A O 1
ATOM 1404 N N . GLU A 1 182 ? -26.661 -4.479 16.314 1.00 92.69 182 GLU A N 1
ATOM 1405 C CA . GLU A 1 182 ? -26.505 -4.680 17.760 1.00 92.69 182 GLU A CA 1
ATOM 1406 C C . GLU A 1 182 ? -25.683 -3.583 18.447 1.00 92.69 182 GLU A C 1
ATOM 1408 O O . GLU A 1 182 ? -25.929 -3.272 19.612 1.00 92.69 182 GLU A O 1
ATOM 1413 N N . ALA A 1 183 ? -24.720 -2.986 17.740 1.00 91.56 183 ALA A N 1
ATOM 1414 C CA . ALA A 1 183 ? -23.750 -2.053 18.312 1.00 91.56 183 ALA A CA 1
ATOM 1415 C C . ALA A 1 183 ? -23.799 -0.641 17.701 1.00 91.56 183 ALA A C 1
ATOM 1417 O O . ALA A 1 183 ? -23.133 0.263 18.205 1.00 91.56 183 ALA A O 1
ATOM 1418 N N . GLY A 1 184 ? -24.579 -0.429 16.635 1.00 90.56 184 GLY A N 1
ATOM 1419 C CA . GLY A 1 184 ? -24.756 0.884 16.005 1.00 90.56 184 GLY A CA 1
ATOM 1420 C C . GLY A 1 184 ? -23.562 1.363 15.170 1.00 90.56 184 GLY A C 1
ATOM 1421 O O . GLY A 1 184 ? -23.512 2.532 14.794 1.00 90.56 184 GLY A O 1
ATOM 1422 N N . PHE A 1 185 ? -22.608 0.482 14.856 1.00 92.81 185 PHE A N 1
ATOM 1423 C CA . PHE A 1 185 ? -21.500 0.752 13.936 1.00 92.81 185 PHE A CA 1
ATOM 1424 C C . PHE A 1 185 ? -21.286 -0.438 13.003 1.00 92.81 185 PHE A C 1
ATOM 1426 O O . PHE A 1 185 ? -21.693 -1.546 13.315 1.00 92.81 185 PHE A O 1
ATOM 1433 N N . SER A 1 186 ? -20.615 -0.245 11.869 1.00 93.94 186 SER A N 1
ATOM 1434 C CA . SER A 1 186 ? -20.302 -1.345 10.953 1.00 93.94 186 SER A CA 1
ATOM 1435 C C . SER A 1 186 ? -18.823 -1.352 10.595 1.00 93.94 186 SER A C 1
ATOM 1437 O O . SER A 1 186 ? -18.201 -0.297 10.455 1.00 93.94 186 SER A O 1
ATOM 1439 N N . LEU A 1 187 ? -18.258 -2.549 10.460 1.00 94.06 187 LEU A N 1
ATOM 1440 C CA . LEU A 1 187 ? -16.879 -2.764 10.051 1.00 94.06 187 LEU A CA 1
ATOM 1441 C C . LEU A 1 187 ? -16.812 -4.024 9.191 1.00 94.06 187 LEU A C 1
ATOM 1443 O O . LEU A 1 187 ? -17.182 -5.106 9.639 1.00 94.06 187 LEU A O 1
ATOM 1447 N N . ILE A 1 188 ? -16.319 -3.878 7.964 1.00 95.06 188 ILE A N 1
ATOM 1448 C CA . ILE A 1 188 ? -16.052 -5.010 7.079 1.00 95.06 188 ILE A CA 1
ATOM 1449 C C . ILE A 1 188 ? -14.628 -5.483 7.361 1.00 95.06 188 ILE A C 1
ATOM 1451 O O . ILE A 1 188 ? -13.681 -4.703 7.250 1.00 95.06 188 ILE A O 1
ATOM 1455 N N . LEU A 1 189 ? -14.489 -6.753 7.738 1.00 94.31 189 LEU A N 1
ATOM 1456 C CA . LEU A 1 189 ? -13.207 -7.399 8.007 1.00 94.31 189 LEU A CA 1
ATOM 1457 C C . LEU A 1 189 ? -13.044 -8.659 7.155 1.00 94.31 189 LEU A C 1
ATOM 1459 O O . LEU A 1 189 ? -14.038 -9.239 6.715 1.00 94.31 189 LEU A O 1
ATOM 1463 N N . PRO A 1 190 ? -11.803 -9.112 6.924 1.00 93.44 190 PRO A N 1
ATOM 1464 C CA . PRO A 1 190 ? -11.557 -10.452 6.409 1.00 93.44 190 PRO A CA 1
ATOM 1465 C C . PRO A 1 190 ? -12.128 -11.528 7.347 1.00 93.44 190 PRO A C 1
ATOM 1467 O O . PRO A 1 190 ? -12.002 -11.406 8.567 1.00 93.44 190 PRO A O 1
ATOM 1470 N N . ALA A 1 191 ? -12.664 -12.620 6.797 1.00 92.38 191 ALA A N 1
ATOM 1471 C CA . ALA A 1 191 ? -13.315 -13.694 7.565 1.00 92.38 191 ALA A CA 1
ATOM 1472 C C . ALA A 1 191 ? -12.389 -14.447 8.548 1.00 92.38 191 ALA A C 1
ATOM 1474 O O . ALA A 1 191 ? -12.846 -15.236 9.371 1.00 92.38 191 ALA A O 1
ATOM 1475 N N . VAL A 1 192 ? -11.074 -14.219 8.477 1.00 90.62 192 VAL A N 1
ATOM 1476 C CA . VAL A 1 192 ? -10.083 -14.769 9.423 1.00 90.62 192 VAL A CA 1
ATOM 1477 C C . VAL A 1 192 ? -10.072 -14.077 10.787 1.00 90.62 192 VAL A C 1
ATOM 1479 O O . VAL A 1 192 ? -9.448 -14.588 11.716 1.00 90.62 192 VAL A O 1
ATOM 1482 N N . TYR A 1 193 ? -10.722 -12.921 10.934 1.00 92.75 193 TYR A N 1
ATOM 1483 C CA . TYR A 1 193 ? -10.770 -12.231 12.218 1.00 92.75 193 TYR A CA 1
ATOM 1484 C C . TYR A 1 193 ? -11.707 -12.945 13.190 1.00 92.75 193 TYR A C 1
ATOM 1486 O O . TYR A 1 193 ? -12.889 -13.145 12.928 1.00 92.75 193 TYR A O 1
ATOM 1494 N N . ARG A 1 194 ? -11.180 -13.273 14.368 1.00 92.12 194 ARG A N 1
ATOM 1495 C CA . ARG A 1 194 ? -11.981 -13.660 15.529 1.00 92.12 194 ARG A CA 1
ATOM 1496 C C . ARG A 1 194 ? -12.319 -12.414 16.319 1.00 92.12 194 ARG A C 1
ATOM 1498 O O . ARG A 1 194 ? -11.505 -11.495 16.386 1.00 92.12 194 ARG A O 1
ATOM 1505 N N . TRP A 1 195 ? -13.478 -12.390 16.957 1.00 93.88 195 TRP A N 1
ATOM 1506 C CA . TRP A 1 195 ? -13.869 -11.238 17.753 1.00 93.88 195 TRP A CA 1
ATOM 1507 C C . TRP A 1 195 ? -14.504 -11.630 19.075 1.00 93.88 195 TRP A C 1
ATOM 1509 O O . TRP A 1 195 ? -15.007 -12.742 19.248 1.00 93.88 195 TRP A O 1
ATOM 1519 N N . ASN A 1 196 ? -14.432 -10.707 20.024 1.00 93.69 196 ASN A N 1
ATOM 1520 C CA . ASN A 1 196 ? -15.148 -10.775 21.282 1.00 93.69 196 ASN A CA 1
ATOM 1521 C C . ASN A 1 196 ? -15.600 -9.372 21.701 1.00 93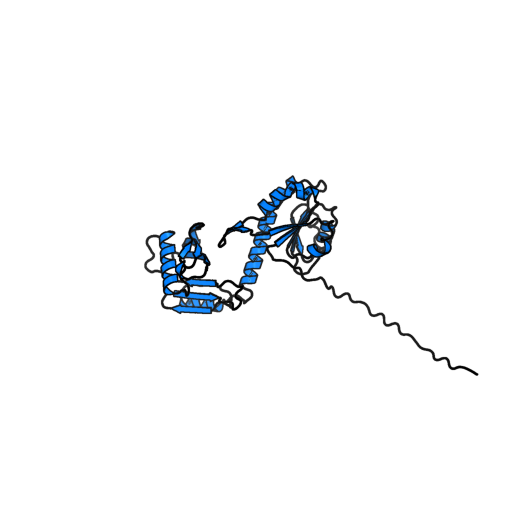.69 196 ASN A C 1
ATOM 1523 O O . ASN A 1 196 ? -15.151 -8.356 21.163 1.00 93.69 196 ASN A O 1
ATOM 1527 N N . GLN A 1 197 ? -16.505 -9.340 22.670 1.00 93.75 197 GLN A N 1
ATOM 1528 C CA . GLN A 1 197 ? -16.993 -8.119 23.284 1.00 93.75 197 GLN A CA 1
ATOM 1529 C C . GLN A 1 197 ? -16.860 -8.234 24.801 1.00 93.75 197 GLN A C 1
ATOM 1531 O O . GLN A 1 197 ? -17.179 -9.273 25.383 1.00 93.75 197 GLN A O 1
ATOM 1536 N N . SER A 1 198 ? -16.412 -7.154 25.434 1.00 89.25 198 SER A N 1
ATOM 1537 C CA . SER A 1 198 ? -16.479 -6.956 26.880 1.00 89.25 198 SER A CA 1
ATOM 1538 C C . SER A 1 198 ? -16.926 -5.525 27.135 1.00 89.25 198 SER A C 1
ATOM 1540 O O . SER A 1 198 ? -16.278 -4.590 26.671 1.00 89.25 198 SER A O 1
ATOM 1542 N N . ASP A 1 199 ? -18.031 -5.351 27.857 1.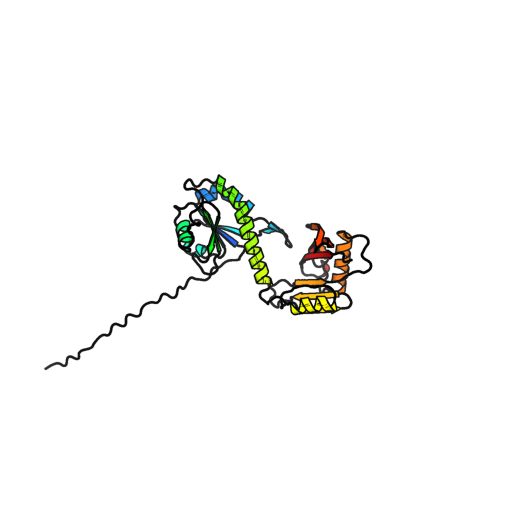00 86.00 199 ASP A N 1
ATOM 1543 C CA . ASP A 1 199 ? -18.653 -4.045 28.097 1.00 86.00 199 ASP A CA 1
ATOM 1544 C C . ASP A 1 199 ? -18.911 -3.271 26.783 1.00 86.00 199 ASP A C 1
ATOM 1546 O O . ASP A 1 199 ? -19.587 -3.772 25.878 1.00 86.00 199 ASP A O 1
ATOM 1550 N N . SER A 1 200 ? -18.372 -2.054 26.667 1.00 88.81 200 SER A N 1
ATOM 1551 C CA . SER A 1 200 ? -18.431 -1.181 25.487 1.00 88.81 200 SER A CA 1
ATOM 1552 C C . SER A 1 200 ? -17.186 -1.291 24.597 1.00 88.81 200 SER A C 1
ATOM 1554 O O . SER A 1 200 ? -16.810 -0.324 23.928 1.00 88.81 200 SER A O 1
ATOM 1556 N N . VAL A 1 201 ? -16.494 -2.434 24.631 1.00 95.69 201 VAL A N 1
ATOM 1557 C CA . VAL A 1 201 ? -15.281 -2.684 23.846 1.00 95.69 201 VAL A CA 1
ATOM 1558 C C . VAL A 1 201 ? -15.456 -3.926 22.983 1.00 95.69 201 VAL A C 1
ATOM 1560 O O . VAL A 1 201 ? -15.693 -5.024 23.486 1.00 95.69 201 VAL A O 1
ATOM 1563 N N . PHE A 1 202 ? -15.280 -3.745 21.676 1.00 97.25 202 PHE A N 1
ATOM 1564 C CA . PHE A 1 202 ? -15.216 -4.814 20.684 1.00 97.25 202 PHE A CA 1
ATOM 1565 C C . PHE A 1 202 ? -13.764 -5.005 20.261 1.00 97.25 202 PHE A C 1
ATOM 1567 O O . PHE A 1 202 ? -13.112 -4.040 19.855 1.00 97.25 202 PHE A O 1
ATOM 1574 N N . LEU A 1 203 ? -13.254 -6.233 20.340 1.00 96.25 203 LEU A N 1
ATOM 1575 C CA . LEU A 1 203 ? -11.907 -6.566 19.880 1.00 96.25 203 LEU A CA 1
ATOM 1576 C C . LEU A 1 203 ? -11.998 -7.558 18.734 1.00 96.25 203 LEU A C 1
ATOM 1578 O O . LEU A 1 203 ? -12.627 -8.604 18.858 1.00 96.25 203 LEU A O 1
ATOM 1582 N N . PHE A 1 204 ? -11.299 -7.254 17.650 1.00 95.88 204 PHE A N 1
ATOM 1583 C CA . PHE A 1 204 ? -11.150 -8.114 16.487 1.00 95.88 204 PHE A CA 1
ATOM 1584 C C . PHE A 1 204 ? -9.676 -8.462 16.355 1.00 95.88 204 PHE A C 1
ATOM 1586 O O . PHE A 1 204 ? -8.826 -7.572 16.296 1.00 95.88 204 PHE A O 1
ATOM 1593 N N . ARG A 1 205 ? -9.356 -9.749 16.302 1.00 92.62 205 ARG A N 1
ATOM 1594 C CA . ARG A 1 205 ? -7.987 -10.247 16.251 1.00 92.62 205 ARG A CA 1
ATOM 1595 C C . ARG A 1 205 ? -7.836 -11.257 15.127 1.00 92.62 205 ARG A C 1
ATOM 1597 O O . ARG A 1 205 ? -8.596 -12.215 15.031 1.00 92.62 205 ARG A O 1
ATOM 1604 N N . ASN A 1 206 ? -6.809 -11.045 14.321 1.00 89.94 206 ASN A N 1
ATOM 1605 C CA . ASN A 1 206 ? -6.263 -12.047 13.427 1.00 89.94 206 ASN A CA 1
ATOM 1606 C C . ASN A 1 206 ? -4.910 -12.484 14.000 1.00 89.94 206 ASN A C 1
ATOM 1608 O O . ASN A 1 206 ? -3.907 -11.773 13.884 1.00 89.94 206 ASN A O 1
ATOM 1612 N N . ASP A 1 207 ? -4.928 -13.624 14.686 1.00 73.75 207 ASP A N 1
ATOM 1613 C CA . ASP A 1 207 ? -3.762 -14.360 15.152 1.00 73.75 207 ASP A CA 1
ATOM 1614 C C . ASP A 1 207 ? -3.440 -15.471 14.149 1.00 73.75 207 ASP A C 1
ATOM 1616 O O . ASP A 1 207 ? -3.724 -16.646 14.382 1.00 73.75 207 ASP A O 1
ATOM 1620 N N . ASN A 1 208 ? -2.881 -15.091 12.995 1.00 67.62 208 ASN A N 1
ATOM 1621 C CA . ASN A 1 208 ? -2.472 -16.084 12.009 1.00 67.62 208 ASN A CA 1
ATOM 1622 C C . ASN A 1 208 ? -1.423 -17.021 12.650 1.00 67.62 208 ASN A C 1
ATOM 1624 O O . ASN A 1 208 ? -0.551 -16.548 13.381 1.00 67.62 208 ASN A O 1
ATOM 1628 N N . PRO A 1 209 ? -1.505 -18.348 12.441 1.00 54.12 209 PRO A N 1
ATOM 1629 C CA . PRO A 1 209 ? -0.684 -19.305 13.178 1.00 54.12 209 PRO A CA 1
ATOM 1630 C C . PRO A 1 209 ? 0.775 -19.341 12.698 1.00 54.12 209 PRO A C 1
ATOM 1632 O O . PRO A 1 209 ? 1.592 -20.017 13.321 1.00 54.12 209 PRO A O 1
ATOM 1635 N N . ASP A 1 210 ? 1.100 -18.651 11.600 1.00 59.75 210 ASP A N 1
ATOM 1636 C CA . ASP A 1 210 ? 2.457 -18.540 11.074 1.00 59.75 210 ASP A CA 1
ATOM 1637 C C . ASP A 1 210 ? 3.219 -17.404 11.790 1.00 59.75 210 ASP A C 1
ATOM 1639 O O . ASP A 1 210 ? 2.807 -16.247 11.696 1.00 59.75 210 ASP A O 1
ATOM 1643 N N . PRO A 1 211 ? 4.342 -17.692 12.477 1.00 54.94 211 PRO A N 1
ATOM 1644 C CA . PRO A 1 211 ? 5.169 -16.679 13.138 1.00 54.94 211 PRO A CA 1
ATOM 1645 C C . PRO A 1 211 ? 5.745 -15.609 12.199 1.00 54.94 211 PRO A C 1
ATOM 1647 O O . PRO A 1 211 ? 6.210 -14.576 12.679 1.00 54.94 211 PRO A O 1
ATOM 1650 N N . SER A 1 212 ? 5.769 -15.859 10.886 1.00 57.28 212 SER A N 1
ATOM 1651 C CA . SER A 1 212 ? 6.176 -14.877 9.875 1.00 57.28 212 SER A CA 1
ATOM 1652 C C . SER A 1 212 ? 5.089 -13.842 9.571 1.00 57.28 212 SER A C 1
ATOM 1654 O O . SER A 1 212 ? 5.377 -12.803 8.976 1.00 57.28 212 SER A O 1
ATOM 1656 N N . GLU A 1 213 ? 3.853 -14.083 10.011 1.00 67.69 213 GLU A N 1
ATOM 1657 C CA . GLU A 1 213 ? 2.741 -13.171 9.812 1.00 67.69 213 GLU A CA 1
ATOM 1658 C C . GLU A 1 213 ? 2.477 -12.286 11.034 1.00 67.69 213 GLU A C 1
ATOM 1660 O O . GLU A 1 213 ? 2.443 -12.719 12.185 1.00 67.69 213 GLU A O 1
ATOM 1665 N N . LEU A 1 214 ? 2.251 -10.998 10.770 1.00 76.81 214 LEU A N 1
ATOM 1666 C CA . LEU A 1 214 ? 1.996 -10.009 11.810 1.00 76.81 214 LEU A CA 1
ATOM 1667 C C . LEU A 1 214 ? 0.617 -10.218 12.449 1.00 76.81 214 LEU A C 1
ATOM 1669 O O . LEU A 1 214 ? -0.401 -10.315 11.755 1.00 76.81 214 LEU A O 1
ATOM 1673 N N . ILE A 1 215 ? 0.580 -10.181 13.784 1.00 83.69 215 ILE A N 1
ATOM 1674 C CA . ILE A 1 215 ? -0.667 -10.119 14.551 1.00 83.69 215 ILE A CA 1
ATOM 1675 C C . ILE A 1 215 ? -1.357 -8.792 14.241 1.00 83.69 215 ILE A C 1
ATOM 1677 O O . ILE A 1 215 ? -0.766 -7.720 14.384 1.00 83.69 215 ILE A O 1
ATOM 1681 N N . ARG A 1 216 ? -2.633 -8.859 13.859 1.00 89.06 216 ARG A N 1
ATOM 1682 C CA . ARG A 1 216 ? -3.460 -7.672 13.619 1.00 89.06 216 ARG A CA 1
ATOM 1683 C C . ARG A 1 216 ? -4.587 -7.643 14.632 1.00 89.06 216 ARG A C 1
ATOM 1685 O O . ARG A 1 216 ? -5.313 -8.624 14.782 1.00 89.06 216 ARG A O 1
ATOM 1692 N N . GLN A 1 217 ? -4.741 -6.514 15.312 1.00 91.88 217 GLN A N 1
ATOM 1693 C CA . GLN A 1 217 ? -5.778 -6.336 16.317 1.00 91.88 217 GLN A CA 1
ATOM 1694 C C . GLN A 1 217 ? -6.427 -4.962 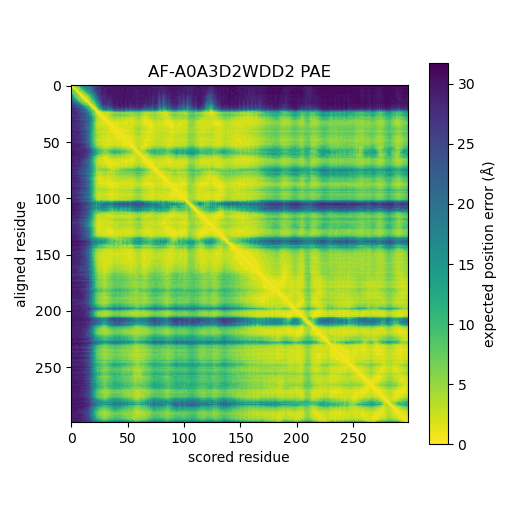16.175 1.00 91.88 217 GLN A C 1
ATOM 1696 O O . GLN A 1 217 ? -5.736 -3.949 16.085 1.00 91.88 217 GLN A O 1
ATOM 1701 N N . ILE A 1 218 ? -7.755 -4.948 16.153 1.00 95.38 218 ILE A N 1
ATOM 1702 C CA . ILE A 1 218 ? -8.589 -3.752 16.048 1.00 95.38 218 ILE A CA 1
ATOM 1703 C C . ILE A 1 218 ? -9.453 -3.704 17.303 1.00 95.38 218 ILE A C 1
ATOM 1705 O O . ILE A 1 218 ? -10.106 -4.691 17.633 1.00 95.38 218 ILE A O 1
ATOM 1709 N N . GLY A 1 219 ? -9.447 -2.571 17.997 1.00 96.00 219 GLY A N 1
ATOM 1710 C CA . GLY A 1 219 ? -10.340 -2.313 19.119 1.00 96.00 219 GLY A CA 1
ATOM 1711 C C . GLY A 1 219 ? -11.282 -1.163 18.789 1.00 96.00 219 GLY A C 1
ATOM 1712 O O . GLY A 1 219 ? -10.833 -0.124 18.305 1.00 96.00 219 GLY A O 1
ATOM 1713 N N . VAL A 1 220 ? -12.574 -1.352 19.041 1.00 96.88 220 VAL A N 1
ATOM 1714 C CA . VAL A 1 220 ? -13.612 -0.334 18.851 1.00 96.88 220 VAL A CA 1
ATOM 1715 C C . VAL A 1 220 ? -14.295 -0.080 20.186 1.00 96.88 220 VAL A C 1
ATOM 1717 O O . VAL A 1 220 ? -14.730 -1.012 20.860 1.00 96.88 220 VAL A O 1
ATOM 1720 N N . THR A 1 221 ? -14.370 1.190 20.575 1.00 95.69 221 THR A N 1
ATOM 1721 C CA . THR A 1 221 ? -15.047 1.649 21.789 1.00 95.69 221 THR A CA 1
ATOM 1722 C C . THR A 1 221 ? -15.481 3.107 21.628 1.00 95.69 221 THR A C 1
ATOM 1724 O O . THR A 1 221 ? -15.043 3.785 20.697 1.00 95.69 221 THR A O 1
ATOM 1727 N N . TRP A 1 222 ? -16.342 3.599 22.516 1.00 93.75 222 TRP A N 1
ATOM 1728 C CA . TRP A 1 222 ? -16.864 4.966 22.493 1.00 93.75 222 TRP A CA 1
ATOM 1729 C C . TRP A 1 222 ? -16.913 5.569 23.902 1.00 93.75 222 TRP A C 1
ATOM 1731 O O . TRP A 1 222 ? -16.943 4.854 24.904 1.00 93.75 222 TRP A O 1
ATOM 1741 N N . LYS A 1 223 ? -16.921 6.904 23.974 1.00 90.94 223 LYS A N 1
ATOM 1742 C CA . LYS A 1 223 ? -17.125 7.664 25.212 1.00 90.94 223 LYS A CA 1
ATOM 1743 C C . LYS A 1 223 ? -18.372 8.532 25.077 1.00 90.94 223 LYS A C 1
ATOM 1745 O O . LYS A 1 223 ? -18.578 9.188 24.058 1.00 90.94 223 LYS A O 1
ATOM 1750 N N . THR A 1 224 ? -19.181 8.541 26.129 1.00 88.69 224 THR A N 1
ATOM 1751 C CA . THR A 1 224 ? -20.356 9.404 26.266 1.00 88.69 224 THR A CA 1
ATOM 1752 C C . THR A 1 224 ? -20.307 10.051 27.654 1.00 88.69 224 THR A C 1
ATOM 1754 O O . THR A 1 224 ? -20.178 9.320 28.637 1.00 88.69 224 THR A O 1
ATOM 1757 N N . PRO A 1 225 ? -20.401 11.390 27.778 1.00 90.62 225 PRO A N 1
ATOM 1758 C CA . PRO A 1 225 ? -20.592 12.382 26.710 1.00 90.62 225 PRO A CA 1
ATOM 1759 C C . PRO A 1 225 ? -19.368 12.541 25.788 1.00 90.62 225 PRO A C 1
ATOM 1761 O O . PRO A 1 225 ? -18.274 12.087 26.123 1.00 90.62 225 PRO A O 1
ATOM 1764 N N . ILE A 1 226 ? -19.566 13.189 24.631 1.00 88.31 226 ILE A N 1
ATOM 1765 C CA . ILE A 1 226 ? -18.488 13.521 23.684 1.00 88.31 226 ILE A CA 1
ATOM 1766 C C . ILE A 1 226 ? -17.419 14.355 24.420 1.00 88.31 226 ILE A C 1
ATOM 1768 O O . ILE A 1 226 ? -17.773 15.353 25.059 1.00 88.31 226 ILE A O 1
ATOM 1772 N N . PRO A 1 227 ? -16.127 13.977 24.362 1.00 86.81 227 PRO A N 1
ATOM 1773 C CA . PRO A 1 227 ? -15.055 14.749 24.986 1.00 86.81 227 PRO A CA 1
ATOM 1774 C C . PRO A 1 227 ? -14.980 16.182 24.446 1.00 86.81 227 PRO A C 1
ATOM 1776 O O . PRO A 1 227 ? -15.154 16.418 23.254 1.00 86.81 227 PRO A O 1
ATOM 1779 N N . SER A 1 228 ? -14.655 17.144 25.311 1.00 82.62 228 SER A N 1
ATOM 1780 C CA . SER A 1 228 ? -14.565 18.566 24.941 1.00 82.62 228 SER A CA 1
ATOM 1781 C C . SER A 1 228 ? -13.397 18.898 24.004 1.00 82.62 228 SER A C 1
ATOM 1783 O O . SER A 1 228 ? -13.411 19.949 23.364 1.00 82.62 228 SER 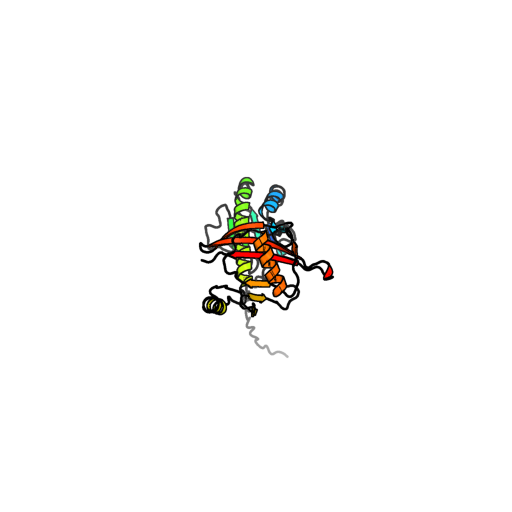A O 1
ATOM 1785 N N . ALA A 1 229 ? -12.391 18.026 23.924 1.00 82.75 229 ALA A N 1
ATOM 1786 C CA . ALA A 1 229 ? -11.259 18.155 23.020 1.00 82.75 229 ALA A CA 1
ATOM 1787 C C . ALA A 1 229 ? -10.952 16.810 22.355 1.00 82.75 229 ALA A C 1
ATOM 1789 O O . ALA A 1 229 ? -10.918 15.766 23.006 1.00 82.75 229 ALA A O 1
ATOM 1790 N N . THR A 1 230 ? -10.690 16.844 21.050 1.00 86.94 230 THR A N 1
ATOM 1791 C CA . THR A 1 230 ? -10.185 15.698 20.288 1.00 86.94 230 THR A CA 1
ATOM 1792 C C . THR A 1 230 ? -8.883 16.121 19.617 1.00 86.94 230 THR A C 1
ATOM 1794 O O . THR A 1 230 ? -8.874 16.639 18.505 1.00 86.94 230 THR A O 1
ATOM 1797 N N . GLN A 1 231 ? -7.783 15.981 20.356 1.00 93.00 231 GLN A N 1
ATOM 1798 C CA . GLN A 1 231 ? -6.418 16.285 19.915 1.00 93.00 231 GLN A CA 1
ATOM 1799 C C . GLN A 1 231 ? -5.511 15.077 20.176 1.00 93.00 231 GLN A C 1
ATOM 1801 O O . GLN A 1 231 ? -5.925 14.132 20.851 1.00 93.00 231 GLN A O 1
ATOM 1806 N N . GLN A 1 232 ? -4.277 15.106 19.661 1.00 95.44 232 GLN A N 1
ATOM 1807 C CA . GLN A 1 232 ? -3.338 13.981 19.736 1.00 95.44 232 GLN A CA 1
ATOM 1808 C C . GLN A 1 232 ? -3.217 13.393 21.149 1.00 95.44 232 GLN A C 1
ATOM 1810 O O . GLN A 1 232 ? -3.348 12.183 21.298 1.00 95.44 232 GLN A O 1
ATOM 1815 N N . GLU A 1 233 ? -3.012 14.229 22.170 1.00 95.12 233 GLU A N 1
ATOM 1816 C CA . GLU A 1 233 ? -2.848 13.795 23.565 1.00 95.12 233 GLU A CA 1
ATOM 1817 C C . GLU A 1 233 ? -4.063 12.999 24.061 1.00 95.12 233 GLU A C 1
ATOM 1819 O O . GLU A 1 233 ? -3.925 11.838 24.434 1.00 95.12 233 GLU A O 1
ATOM 1824 N N . THR A 1 234 ? -5.270 13.554 23.934 1.00 93.94 234 THR A N 1
ATOM 1825 C CA . THR A 1 234 ? -6.514 12.891 24.357 1.00 93.94 234 THR A CA 1
ATOM 1826 C C . THR A 1 234 ? -6.775 11.584 23.598 1.00 93.94 234 THR A C 1
ATOM 1828 O O . THR A 1 234 ? -7.258 10.606 24.169 1.00 93.94 234 THR A O 1
ATOM 1831 N N . VAL A 1 235 ? -6.455 11.540 22.299 1.00 95.81 235 VAL A N 1
ATOM 1832 C CA . VAL A 1 235 ? -6.608 10.326 21.479 1.00 95.81 235 VAL A CA 1
ATOM 1833 C C . VAL A 1 235 ? -5.614 9.239 21.905 1.00 95.81 235 VAL A C 1
ATOM 1835 O O . VAL A 1 235 ? -5.974 8.061 21.966 1.00 95.81 235 VAL A O 1
ATOM 1838 N N . LEU A 1 236 ? -4.375 9.618 22.220 1.00 96.94 236 LEU A N 1
ATOM 1839 C CA . LEU A 1 236 ? -3.348 8.700 22.712 1.00 96.94 236 LEU A CA 1
ATOM 1840 C C . LEU A 1 236 ? -3.661 8.191 24.125 1.00 96.94 236 LEU A C 1
ATOM 1842 O O . LEU A 1 236 ? -3.503 6.998 24.373 1.00 96.94 236 LEU A O 1
ATOM 1846 N N . GLU A 1 237 ? -4.163 9.040 25.022 1.00 95.44 237 GLU A N 1
ATOM 1847 C CA . GLU A 1 237 ? -4.632 8.627 26.352 1.00 95.44 237 GLU A CA 1
ATOM 1848 C C . GLU A 1 237 ? -5.735 7.571 26.251 1.00 95.44 237 GLU A C 1
ATOM 1850 O O . GLU A 1 237 ? -5.642 6.509 26.867 1.00 95.44 237 GLU A O 1
ATOM 1855 N N . TRP A 1 238 ? -6.740 7.806 25.403 1.00 94.81 238 TRP A N 1
ATOM 1856 C CA . TRP A 1 238 ? -7.821 6.842 25.205 1.00 94.81 238 TRP A CA 1
ATOM 1857 C C . TRP A 1 238 ? -7.314 5.518 24.616 1.00 94.81 238 TRP A C 1
ATOM 1859 O O . TRP A 1 238 ? -7.713 4.435 25.050 1.00 94.81 238 TRP A O 1
ATOM 1869 N N . ARG A 1 239 ? -6.364 5.577 23.676 1.00 96.00 239 ARG A N 1
ATOM 1870 C CA . ARG A 1 239 ? -5.684 4.373 23.182 1.00 96.00 239 ARG A CA 1
ATOM 1871 C C . ARG A 1 239 ? -4.978 3.624 24.320 1.00 96.00 239 ARG A C 1
ATOM 1873 O O . ARG A 1 239 ? -5.046 2.398 24.357 1.00 96.00 239 ARG A O 1
ATOM 1880 N N . SER A 1 240 ? -4.289 4.323 25.221 1.00 96.19 240 SER A N 1
ATOM 1881 C CA . SER A 1 240 ? -3.597 3.705 26.361 1.00 96.19 240 SER A CA 1
ATOM 1882 C C . SER A 1 240 ? -4.559 3.009 27.321 1.00 96.19 240 SER A C 1
ATOM 1884 O O . SER A 1 240 ? -4.266 1.894 27.748 1.00 96.19 240 SER A O 1
ATOM 1886 N N . GLU A 1 241 ? -5.720 3.606 27.605 1.00 94.81 241 GLU A N 1
ATOM 1887 C CA . GLU A 1 241 ? -6.783 2.966 28.395 1.00 94.81 241 GLU A CA 1
ATOM 1888 C C . GLU A 1 241 ? -7.253 1.656 27.740 1.00 94.81 241 GLU A C 1
ATOM 1890 O O . GLU A 1 241 ? -7.292 0.611 28.391 1.00 94.81 241 GLU A O 1
ATOM 1895 N N . LEU A 1 242 ? -7.539 1.691 26.432 1.00 94.81 242 LEU A N 1
ATOM 1896 C CA . LEU A 1 242 ? -7.971 0.518 25.668 1.00 94.81 242 LEU A CA 1
ATOM 1897 C C . LEU A 1 242 ? -6.910 -0.592 25.682 1.00 94.81 242 LEU A C 1
ATOM 1899 O O . LEU A 1 242 ? -7.228 -1.752 25.942 1.00 94.81 242 LEU A O 1
ATOM 1903 N N . VAL A 1 243 ? -5.645 -0.252 25.426 1.00 94.44 243 VAL A N 1
ATOM 1904 C CA . VAL A 1 243 ? -4.546 -1.229 25.435 1.00 94.44 243 VAL A CA 1
ATOM 1905 C C . VAL A 1 243 ? -4.357 -1.826 26.824 1.00 94.44 243 VAL A C 1
ATOM 1907 O O . VAL A 1 243 ? -4.309 -3.046 26.950 1.00 94.44 243 VAL A O 1
ATOM 1910 N N . SER A 1 244 ? -4.306 -0.993 27.866 1.00 93.81 244 SER A N 1
ATOM 1911 C CA . SER A 1 244 ? -4.136 -1.448 29.249 1.00 93.81 244 SER A CA 1
ATOM 1912 C C . SER A 1 244 ? -5.245 -2.398 29.701 1.00 93.81 244 SER A C 1
ATOM 1914 O O . SER A 1 244 ? -4.976 -3.291 30.502 1.00 93.81 244 SER A O 1
ATOM 1916 N N . GLY A 1 245 ? -6.484 -2.176 29.259 1.00 93.31 245 GLY A N 1
ATOM 1917 C CA . GLY A 1 245 ? -7.627 -2.988 29.671 1.00 93.31 245 GLY A CA 1
ATOM 1918 C C . GLY A 1 245 ? -7.783 -4.288 28.883 1.00 93.31 245 GLY A C 1
ATOM 1919 O O . GLY A 1 245 ? -8.313 -5.262 29.415 1.00 93.31 245 GLY A O 1
ATOM 1920 N N . HIS A 1 246 ? -7.344 -4.314 27.620 1.00 92.69 246 HIS A N 1
ATOM 1921 C CA . HIS A 1 246 ? -7.831 -5.317 26.666 1.00 92.69 246 HIS A CA 1
ATOM 1922 C C . HIS A 1 246 ? -6.758 -5.999 25.811 1.00 92.69 246 HIS A C 1
ATOM 1924 O O . HIS A 1 246 ? -7.043 -7.018 25.178 1.00 92.69 246 HIS A O 1
ATOM 1930 N N . TYR A 1 247 ? -5.539 -5.463 25.740 1.00 90.06 247 TYR A N 1
ATOM 1931 C CA . TYR A 1 247 ? -4.487 -6.027 24.897 1.00 90.06 247 TYR A CA 1
ATOM 1932 C C . TYR A 1 247 ? -3.569 -6.921 25.734 1.00 90.06 247 TYR A C 1
ATOM 1934 O O . TYR A 1 247 ? -3.255 -6.625 26.882 1.00 90.06 247 TYR A O 1
ATOM 1942 N N . SER A 1 248 ? -3.131 -8.041 25.151 1.00 86.12 248 SER A N 1
ATOM 1943 C CA . SER A 1 248 ? -2.291 -9.025 25.850 1.00 86.12 248 SER A CA 1
ATOM 1944 C C . SER A 1 248 ? -0.874 -8.520 26.130 1.00 86.12 248 SER A C 1
ATOM 1946 O O . SER A 1 248 ? -0.221 -8.982 27.062 1.00 86.12 248 SER A O 1
ATOM 1948 N N . GLU A 1 249 ? -0.395 -7.593 25.302 1.00 86.00 249 GLU A N 1
ATOM 1949 C CA . GLU A 1 249 ? 0.932 -6.998 25.403 1.00 86.00 249 GLU A CA 1
ATOM 1950 C C . GLU A 1 249 ? 0.803 -5.506 25.726 1.00 86.00 249 GLU A C 1
ATOM 1952 O O . GLU A 1 249 ? 0.018 -4.826 25.060 1.00 86.00 249 GLU A O 1
ATOM 1957 N N . PRO A 1 250 ? 1.568 -4.976 26.698 1.00 90.25 250 PRO A N 1
ATOM 1958 C CA . PRO A 1 250 ? 1.673 -3.538 26.904 1.00 90.25 250 PRO A CA 1
ATOM 1959 C C . PRO A 1 250 ? 2.311 -2.877 25.679 1.00 90.25 250 PRO A C 1
ATOM 1961 O O . PRO A 1 250 ? 3.233 -3.424 25.069 1.00 90.25 250 PRO A O 1
ATOM 1964 N N . GLN A 1 251 ? 1.809 -1.697 25.320 1.00 93.19 251 GLN A N 1
ATOM 1965 C CA . GLN A 1 251 ? 2.228 -0.977 24.120 1.00 93.19 251 GLN A CA 1
ATOM 1966 C C . GLN A 1 251 ? 2.462 0.498 24.445 1.00 93.19 251 GLN A C 1
ATOM 1968 O O . GLN A 1 251 ? 1.518 1.294 24.428 1.00 93.19 251 GLN A O 1
ATOM 1973 N N . ASP A 1 252 ? 3.719 0.848 24.702 1.00 93.88 252 ASP A N 1
ATOM 1974 C CA . ASP A 1 252 ? 4.155 2.234 24.844 1.00 93.88 252 ASP A CA 1
ATOM 1975 C C . ASP A 1 252 ? 4.134 2.915 23.477 1.00 93.88 252 ASP A C 1
ATOM 1977 O O . ASP A 1 252 ? 4.457 2.301 22.453 1.00 93.88 252 ASP A O 1
ATOM 1981 N N . HIS A 1 253 ? 3.773 4.197 23.442 1.00 95.00 253 HIS A N 1
ATOM 1982 C CA . HIS A 1 253 ? 3.799 4.964 22.200 1.00 95.00 253 HIS A CA 1
ATOM 1983 C C . HIS A 1 253 ? 5.236 5.369 21.860 1.00 95.00 253 HIS A C 1
ATOM 1985 O O . HIS A 1 253 ? 5.926 6.000 22.661 1.00 95.00 253 HIS A O 1
ATOM 1991 N N . ALA A 1 254 ? 5.665 5.033 20.651 1.00 92.88 254 ALA A N 1
ATOM 1992 C CA . ALA A 1 254 ? 6.847 5.572 20.001 1.00 92.88 254 ALA A CA 1
ATOM 1993 C C . ALA A 1 254 ? 6.368 6.684 19.052 1.00 92.88 254 ALA A C 1
ATOM 1995 O O . ALA A 1 254 ? 5.665 6.434 18.074 1.00 92.88 254 ALA A O 1
ATOM 1996 N N . LEU A 1 255 ? 6.631 7.937 19.435 1.00 92.75 255 LEU A N 1
ATOM 1997 C CA . LEU A 1 255 ? 6.087 9.135 18.782 1.00 92.75 255 LEU A CA 1
ATOM 1998 C C . LEU A 1 255 ? 7.121 9.866 17.921 1.00 92.75 255 LEU A C 1
ATOM 2000 O O . LEU A 1 255 ? 6.844 10.958 17.432 1.00 92.75 255 LEU A O 1
ATOM 2004 N N . GLU A 1 256 ? 8.301 9.279 17.726 1.00 89.12 256 GLU A N 1
ATOM 2005 C CA . GLU A 1 256 ? 9.410 9.871 16.978 1.00 89.12 256 GLU A CA 1
ATOM 2006 C C . GLU A 1 256 ? 9.006 10.236 15.537 1.00 89.12 256 GLU A C 1
ATOM 2008 O O . GLU A 1 256 ? 9.485 11.238 15.011 1.00 89.12 256 GLU A O 1
ATOM 2013 N N . ASN A 1 257 ? 8.080 9.480 14.932 1.00 84.69 257 ASN A N 1
ATOM 2014 C CA . ASN A 1 257 ? 7.581 9.713 13.573 1.00 84.69 257 ASN A CA 1
ATOM 2015 C C . ASN A 1 257 ? 6.085 10.062 13.518 1.00 84.69 257 ASN A C 1
ATOM 2017 O O . ASN A 1 257 ? 5.466 9.905 12.467 1.00 84.69 257 ASN A O 1
ATOM 2021 N N . VAL A 1 258 ? 5.471 10.498 14.627 1.00 92.06 258 VAL A N 1
ATOM 2022 C CA . VAL A 1 258 ? 4.012 10.683 14.718 1.00 92.06 258 VAL A CA 1
ATOM 2023 C C . VAL A 1 258 ? 3.453 11.587 13.609 1.00 92.06 258 VAL A C 1
ATOM 2025 O O . VAL A 1 258 ? 3.990 12.645 13.295 1.00 92.06 258 VAL A O 1
ATOM 2028 N N . SER A 1 259 ? 2.322 11.170 13.036 1.00 92.31 259 SER A N 1
ATOM 2029 C CA . SER A 1 259 ? 1.508 11.994 12.141 1.00 92.31 259 SER A CA 1
ATOM 2030 C C . SER A 1 259 ? 0.099 12.010 12.691 1.00 92.31 259 SER A C 1
ATOM 2032 O O . SER A 1 259 ? -0.488 10.955 12.948 1.00 92.31 259 SER A O 1
ATOM 2034 N N . SER A 1 260 ? -0.438 13.201 12.901 1.00 95.75 260 SER A N 1
ATOM 2035 C CA . SER A 1 260 ? -1.768 13.360 13.460 1.00 95.75 260 SER A CA 1
ATOM 2036 C C . SER A 1 260 ? -2.454 14.592 12.918 1.00 95.75 260 SER A C 1
ATOM 2038 O O . SER A 1 260 ? -1.796 15.585 12.605 1.00 95.75 260 SER A O 1
ATOM 2040 N N . GLY A 1 261 ? -3.776 14.557 12.877 1.00 96.19 261 GLY A N 1
ATOM 2041 C CA . GLY A 1 261 ? -4.550 15.705 12.448 1.00 96.19 261 GLY A CA 1
ATOM 2042 C C . GLY A 1 261 ? -6.048 15.445 12.442 1.00 96.19 261 GLY A C 1
ATOM 2043 O O . GLY A 1 261 ? -6.487 14.308 12.666 1.00 96.19 261 GLY A O 1
ATOM 2044 N N . PRO A 1 262 ? -6.831 16.506 12.190 1.00 96.12 262 PRO A N 1
ATOM 2045 C CA . PRO A 1 262 ? -8.255 16.372 11.958 1.00 96.12 262 PRO A CA 1
ATOM 2046 C C . PRO A 1 262 ? -8.507 15.528 10.707 1.00 96.12 262 PRO A C 1
ATOM 2048 O O . PRO A 1 262 ? -7.735 15.561 9.747 1.00 96.12 262 PRO A O 1
ATOM 2051 N N . ILE A 1 263 ? -9.606 14.786 10.724 1.00 95.88 263 ILE A N 1
ATOM 2052 C CA . ILE A 1 263 ? -10.100 14.025 9.579 1.00 95.88 263 ILE A CA 1
ATOM 2053 C C . ILE A 1 263 ? -11.609 14.219 9.446 1.00 95.88 263 ILE A C 1
ATOM 2055 O O . ILE A 1 263 ? -12.286 14.553 10.417 1.00 95.88 263 ILE A O 1
ATOM 2059 N N . GLU A 1 264 ? -12.130 13.939 8.260 1.00 94.44 264 GLU A N 1
ATOM 2060 C CA . GLU A 1 264 ? -13.562 13.806 8.019 1.00 94.44 264 GLU A CA 1
ATOM 2061 C C . GLU A 1 264 ? -13.869 12.350 7.654 1.00 94.44 264 GLU A C 1
ATOM 2063 O O . GLU A 1 264 ? -13.151 11.728 6.865 1.00 94.44 264 GLU A O 1
ATOM 2068 N N . HIS A 1 265 ? -14.920 11.784 8.242 1.00 89.81 265 HIS A N 1
ATOM 2069 C CA . HIS A 1 265 ? -15.378 10.436 7.936 1.00 89.81 265 HIS A CA 1
ATOM 2070 C C . HIS A 1 265 ? -16.895 10.413 7.789 1.00 89.81 265 HIS A C 1
ATOM 2072 O O . HIS A 1 265 ? -17.621 10.581 8.766 1.00 89.81 265 HIS A O 1
ATOM 2078 N N . LEU A 1 266 ? -17.368 10.182 6.560 1.00 89.62 266 LEU A N 1
ATOM 2079 C CA . LEU A 1 266 ? -18.799 10.138 6.232 1.00 89.62 266 LEU A CA 1
ATOM 2080 C C . LEU A 1 266 ? -19.554 11.398 6.707 1.00 89.62 266 LEU A C 1
ATOM 2082 O O . LEU A 1 266 ? -20.648 11.297 7.252 1.00 89.62 266 LEU A O 1
ATOM 2086 N N . GLY A 1 267 ? -18.949 12.579 6.536 1.00 91.50 267 GLY A N 1
ATOM 2087 C CA . GLY A 1 267 ? -19.516 13.861 6.972 1.00 91.50 267 GLY A CA 1
ATOM 2088 C C . GLY A 1 267 ? -19.314 14.192 8.454 1.00 91.50 267 GLY A C 1
ATOM 2089 O O . GLY A 1 267 ? -19.643 15.297 8.875 1.00 91.50 267 GLY A O 1
ATOM 2090 N N . ASN A 1 268 ? -18.755 13.273 9.247 1.00 91.69 268 ASN A N 1
ATOM 2091 C CA . ASN A 1 268 ? -18.466 13.500 10.658 1.00 91.69 268 ASN A CA 1
ATOM 2092 C C . ASN A 1 268 ? -17.025 13.961 10.868 1.00 91.69 268 ASN A C 1
ATOM 2094 O O . ASN A 1 268 ? -16.086 13.421 10.274 1.00 91.69 268 ASN A O 1
ATOM 2098 N N . ASN A 1 269 ? -16.845 14.916 11.779 1.00 93.19 269 ASN A N 1
ATOM 2099 C CA . ASN A 1 269 ? -15.522 15.347 12.208 1.00 93.19 269 ASN A CA 1
ATOM 2100 C C . ASN A 1 269 ? -14.838 14.259 13.039 1.00 93.19 269 ASN A C 1
ATOM 2102 O O . ASN A 1 269 ? -15.471 13.519 13.795 1.00 93.19 269 ASN A O 1
ATOM 2106 N N . GLY A 1 270 ? -13.518 14.197 12.946 1.00 94.44 270 GLY A N 1
ATOM 2107 C CA . GLY A 1 270 ? -12.718 13.281 13.734 1.00 94.44 270 GLY A CA 1
ATOM 2108 C C . GLY A 1 270 ? -11.273 13.724 13.868 1.00 94.44 270 GLY A C 1
ATOM 2109 O O . GLY A 1 270 ? -10.854 14.768 13.368 1.00 94.44 270 GLY A O 1
ATOM 2110 N N . TYR A 1 271 ? -10.495 12.889 14.543 1.00 96.81 271 TYR A N 1
ATOM 2111 C CA . TYR A 1 271 ? -9.059 13.058 14.696 1.00 96.81 271 TYR A CA 1
ATOM 2112 C C . TYR A 1 271 ? -8.369 11.710 14.528 1.00 96.81 271 TYR A C 1
ATOM 2114 O O . TYR A 1 271 ? -8.863 10.679 14.996 1.00 96.81 271 TYR A O 1
ATOM 2122 N N . GLN A 1 272 ? -7.220 11.709 13.863 1.00 97.06 272 GLN A N 1
ATOM 2123 C CA . GLN A 1 272 ? -6.434 10.506 13.642 1.00 97.06 272 GLN A CA 1
ATOM 2124 C C . GLN A 1 272 ? -5.011 10.703 14.141 1.00 97.06 272 GLN A C 1
ATOM 2126 O O . GLN A 1 272 ? -4.411 11.750 13.920 1.00 97.06 272 GLN A O 1
ATOM 2131 N N . VAL A 1 273 ? -4.465 9.660 14.759 1.00 96.94 273 VAL A N 1
ATOM 2132 C CA . VAL A 1 273 ? -3.046 9.542 15.086 1.00 96.94 273 VAL A CA 1
ATOM 2133 C C . VAL A 1 273 ? -2.513 8.274 14.435 1.00 96.94 273 VAL A C 1
ATOM 2135 O O . VAL A 1 273 ? -3.064 7.192 14.630 1.00 96.94 273 VAL A O 1
ATOM 2138 N N . GLN A 1 274 ? -1.444 8.415 13.663 1.00 95.00 274 GLN A N 1
ATOM 2139 C CA . GLN A 1 274 ? -0.642 7.316 13.143 1.00 95.00 274 GLN A CA 1
ATOM 2140 C C . GLN A 1 274 ? 0.730 7.381 13.813 1.00 95.00 274 GLN A C 1
ATOM 2142 O O . GLN A 1 274 ? 1.406 8.416 13.753 1.00 95.00 274 GLN A O 1
ATOM 2147 N N . ALA A 1 275 ? 1.121 6.300 14.475 1.00 93.88 275 ALA A N 1
ATOM 2148 C CA . ALA A 1 275 ? 2.345 6.202 15.268 1.00 93.88 275 ALA A CA 1
ATOM 2149 C C . ALA A 1 275 ? 2.798 4.749 15.397 1.00 93.88 275 ALA A C 1
ATOM 2151 O O . ALA A 1 275 ? 2.126 3.819 14.945 1.00 93.88 275 ALA A O 1
ATOM 2152 N N . GLU A 1 276 ? 3.966 4.566 15.990 1.00 93.06 276 GLU A N 1
ATOM 2153 C CA . GLU A 1 276 ? 4.527 3.263 16.282 1.00 93.06 276 GLU A CA 1
ATOM 2154 C C . GLU A 1 276 ? 4.283 2.922 17.757 1.00 93.06 276 GLU A C 1
ATOM 2156 O O . GLU A 1 276 ? 4.154 3.793 18.619 1.00 93.06 276 GLU A O 1
ATOM 2161 N N . TRP A 1 277 ? 4.204 1.637 18.072 1.00 92.94 277 TRP A N 1
ATOM 2162 C CA . TRP A 1 277 ? 4.241 1.162 19.445 1.00 92.94 277 TRP A CA 1
ATOM 2163 C C . TRP A 1 277 ? 5.440 0.254 19.655 1.00 92.94 277 TRP A C 1
ATOM 2165 O O . TRP A 1 277 ? 5.883 -0.442 18.738 1.00 92.94 277 TRP A O 1
ATOM 2175 N N . ARG A 1 278 ? 5.937 0.242 20.887 1.00 91.81 278 ARG A N 1
ATOM 2176 C CA . ARG A 1 278 ? 6.944 -0.706 21.356 1.00 91.81 278 ARG A CA 1
ATOM 2177 C C . ARG A 1 278 ? 6.516 -1.268 22.695 1.00 91.81 278 ARG A C 1
ATOM 2179 O O . ARG A 1 278 ? 5.808 -0.607 23.451 1.00 91.81 278 ARG A O 1
ATOM 2186 N N . ASN A 1 279 ? 6.915 -2.491 22.990 1.00 90.38 279 ASN A N 1
ATOM 2187 C CA . ASN A 1 279 ? 6.748 -2.986 24.341 1.00 90.38 279 ASN A CA 1
ATOM 2188 C C . ASN A 1 279 ? 7.728 -2.278 25.298 1.00 90.38 279 ASN A C 1
ATOM 2190 O O . ASN A 1 279 ? 8.787 -1.806 24.866 1.00 90.38 279 ASN A O 1
ATOM 2194 N N . PRO A 1 280 ? 7.394 -2.190 26.595 1.00 87.56 280 PRO A N 1
ATOM 2195 C CA . PRO A 1 280 ? 8.284 -1.575 27.562 1.00 87.56 280 PRO A CA 1
ATOM 2196 C C . PRO A 1 280 ? 9.592 -2.385 27.704 1.00 87.56 280 PRO A C 1
ATOM 2198 O O . PRO A 1 280 ? 9.579 -3.614 27.551 1.00 87.56 280 PRO A O 1
ATOM 2201 N N . PRO A 1 281 ? 10.733 -1.735 28.016 1.00 82.06 281 PRO A N 1
ATOM 2202 C CA . PRO A 1 281 ? 12.043 -2.398 28.065 1.00 82.06 281 PRO A CA 1
ATOM 2203 C C . PRO A 1 281 ? 12.144 -3.561 29.063 1.00 82.06 281 PRO A C 1
ATOM 2205 O O . PRO A 1 281 ? 12.981 -4.449 28.902 1.00 82.06 281 PRO A O 1
ATOM 2208 N N . ASP A 1 282 ? 11.304 -3.565 30.097 1.00 85.38 282 ASP A N 1
ATOM 2209 C CA . ASP A 1 282 ? 11.282 -4.573 31.159 1.00 85.38 282 ASP A CA 1
ATOM 2210 C C . ASP A 1 282 ? 10.686 -5.924 30.720 1.00 85.38 282 ASP A C 1
ATOM 2212 O O . ASP A 1 282 ? 10.842 -6.919 31.429 1.00 85.38 282 ASP A O 1
ATOM 2216 N N . ARG A 1 283 ? 10.070 -6.002 29.530 1.00 82.31 283 ARG A N 1
ATOM 2217 C CA . ARG A 1 283 ? 9.535 -7.256 28.969 1.00 82.31 283 ARG A CA 1
ATOM 2218 C C . ARG A 1 283 ? 10.623 -8.232 28.521 1.00 82.31 283 ARG A C 1
ATOM 2220 O O . ARG A 1 283 ? 10.346 -9.418 28.402 1.00 82.31 283 ARG A O 1
ATOM 2227 N N . GLY A 1 284 ? 11.857 -7.773 28.302 1.00 77.94 284 GLY A N 1
ATOM 2228 C CA . GLY A 1 284 ? 13.005 -8.650 28.029 1.00 77.94 284 GLY A CA 1
ATOM 2229 C C . GLY A 1 284 ? 13.096 -9.221 26.606 1.00 77.94 284 GLY A C 1
ATOM 2230 O O . GLY A 1 284 ? 14.027 -9.969 26.316 1.00 77.94 284 GLY A O 1
ATOM 2231 N N . TRP A 1 285 ? 12.191 -8.848 25.700 1.00 80.19 285 TRP A N 1
ATOM 2232 C CA . TRP A 1 285 ? 12.290 -9.102 24.257 1.00 80.19 285 TRP A CA 1
ATOM 2233 C C . TRP A 1 285 ? 11.794 -7.875 23.487 1.00 80.19 285 TRP A C 1
ATOM 2235 O O . TRP A 1 285 ? 10.874 -7.227 23.969 1.00 80.19 285 TRP A O 1
ATOM 2245 N N . PRO A 1 286 ? 12.349 -7.518 22.318 1.00 82.75 286 PRO A N 1
ATOM 2246 C CA . PRO A 1 286 ? 11.832 -6.402 21.530 1.00 82.75 286 PRO A CA 1
ATOM 2247 C C . PRO A 1 286 ? 10.551 -6.808 20.788 1.00 82.75 286 PRO A C 1
ATOM 2249 O O . PRO A 1 286 ? 10.548 -7.777 20.030 1.00 82.75 286 PRO A O 1
ATOM 2252 N N . ALA A 1 287 ? 9.469 -6.057 20.982 1.00 85.38 287 ALA A N 1
ATOM 2253 C CA . ALA A 1 287 ? 8.249 -6.149 20.186 1.00 85.38 287 ALA A CA 1
ATOM 2254 C C . ALA A 1 287 ? 7.743 -4.745 19.847 1.00 85.38 287 ALA A C 1
ATOM 2256 O O . ALA A 1 287 ? 7.878 -3.813 20.638 1.00 85.38 287 ALA A O 1
ATOM 2257 N N . GLY A 1 288 ? 7.151 -4.591 18.670 1.00 87.81 288 GLY A N 1
ATOM 2258 C CA . GLY A 1 288 ? 6.610 -3.317 18.231 1.00 87.81 288 GLY A CA 1
ATOM 2259 C C . GLY A 1 288 ? 5.879 -3.435 16.908 1.00 87.81 288 GLY A C 1
ATOM 2260 O O . GLY A 1 288 ? 5.864 -4.491 16.274 1.00 87.81 288 GLY A O 1
ATOM 2261 N N . GLY A 1 289 ? 5.257 -2.343 16.498 1.00 88.81 289 GLY A N 1
ATOM 2262 C CA . GLY A 1 289 ? 4.472 -2.294 15.276 1.00 88.81 289 GLY A CA 1
ATOM 2263 C C . GLY A 1 289 ? 3.910 -0.907 15.026 1.00 88.81 289 GLY A C 1
ATOM 2264 O O . GLY A 1 289 ? 4.118 0.017 15.806 1.00 88.81 289 GLY A O 1
ATOM 2265 N N . VAL A 1 290 ? 3.169 -0.764 13.937 1.00 90.44 290 VAL A N 1
ATOM 2266 C CA . VAL A 1 290 ? 2.419 0.462 13.646 1.00 90.44 290 VAL A CA 1
ATOM 2267 C C . VAL A 1 290 ? 1.046 0.417 14.307 1.00 90.44 290 VAL A C 1
ATOM 2269 O O . VAL A 1 290 ? 0.473 -0.657 14.509 1.00 90.44 290 VAL A O 1
ATOM 2272 N N . PHE A 1 291 ? 0.491 1.581 14.620 1.00 93.00 291 PHE A N 1
ATOM 2273 C CA . PHE A 1 291 ? -0.909 1.728 14.984 1.00 93.00 291 PHE A CA 1
ATOM 2274 C C . PHE A 1 291 ? -1.539 2.943 14.306 1.00 93.00 291 PHE A C 1
ATOM 2276 O O . PHE A 1 291 ? -0.886 3.945 14.011 1.00 93.00 291 PHE A O 1
ATOM 2283 N N . ILE A 1 292 ? -2.852 2.848 14.117 1.00 95.12 292 ILE A N 1
ATOM 2284 C CA . ILE A 1 292 ? -3.712 3.962 13.738 1.00 95.12 292 ILE A CA 1
ATOM 2285 C C . ILE A 1 292 ? -4.804 4.040 14.798 1.00 95.12 292 ILE A C 1
ATOM 2287 O O . ILE A 1 292 ? -5.542 3.076 14.990 1.00 95.12 292 ILE A O 1
ATOM 2291 N N . THR A 1 293 ? -4.913 5.181 15.470 1.00 96.62 293 THR A N 1
ATOM 2292 C CA . THR A 1 293 ? -6.049 5.482 16.343 1.00 96.62 293 THR A CA 1
ATOM 2293 C C . THR A 1 293 ? -6.894 6.538 15.666 1.00 96.62 293 THR A C 1
ATOM 2295 O O . THR A 1 293 ? -6.400 7.617 15.335 1.00 96.62 293 THR A O 1
ATOM 2298 N N . ARG A 1 294 ? -8.169 6.226 15.456 1.00 95.81 294 ARG A N 1
ATOM 2299 C CA . ARG A 1 294 ? -9.136 7.124 14.839 1.00 95.81 294 ARG A CA 1
ATOM 2300 C C . ARG A 1 294 ? -10.294 7.339 15.799 1.00 95.81 294 ARG A C 1
ATOM 2302 O O . ARG A 1 294 ? -10.889 6.372 16.258 1.00 95.81 294 ARG A O 1
ATOM 2309 N N . VAL A 1 295 ? -10.610 8.599 16.066 1.00 95.56 295 VAL A N 1
ATOM 2310 C CA . VAL A 1 295 ? -11.791 9.000 16.831 1.00 95.56 295 VAL A CA 1
ATOM 2311 C C . VAL A 1 295 ? -12.706 9.774 15.901 1.00 95.56 295 VAL A C 1
ATOM 2313 O O . VAL A 1 295 ? -12.261 10.731 15.271 1.00 95.56 295 VAL A O 1
ATOM 2316 N N . ILE A 1 296 ? -13.962 9.347 15.813 1.00 94.44 296 ILE A N 1
ATOM 2317 C CA . ILE A 1 296 ? -15.016 10.008 15.042 1.00 94.44 296 ILE A CA 1
ATOM 2318 C C . ILE A 1 296 ? -16.060 10.525 16.026 1.00 94.44 296 ILE A C 1
ATOM 2320 O O . ILE A 1 296 ? -16.439 9.814 16.957 1.00 94.44 296 ILE A O 1
ATOM 2324 N N . VAL A 1 297 ? -16.492 11.767 15.837 1.00 92.25 297 VAL A N 1
ATOM 2325 C CA . VAL A 1 297 ? -17.580 12.366 16.606 1.00 92.25 297 VAL A CA 1
ATOM 2326 C C . VAL A 1 297 ? -18.898 11.925 15.977 1.00 92.25 297 VAL A C 1
ATOM 2328 O O . VAL A 1 297 ? -19.139 12.217 14.811 1.00 92.25 297 VAL A O 1
ATOM 2331 N N . CYS A 1 298 ? -19.730 11.213 16.734 1.00 87.62 298 CYS A N 1
ATOM 2332 C CA . CYS A 1 298 ? -21.053 10.772 16.293 1.00 87.62 298 CYS A CA 1
ATOM 2333 C C . CYS A 1 298 ? -22.122 11.565 17.058 1.00 87.62 298 CYS A C 1
ATOM 2335 O O . CYS A 1 298 ? -22.139 11.504 18.291 1.00 87.62 298 CYS A O 1
ATOM 2337 N N . GLU A 1 299 ? -22.970 12.301 16.336 1.00 77.12 299 GLU A N 1
ATOM 2338 C CA . GLU A 1 299 ? -24.115 13.061 16.874 1.00 77.12 299 GLU A CA 1
ATOM 2339 C C . GLU A 1 299 ? -25.441 12.299 16.747 1.00 77.12 299 GLU A C 1
ATOM 2341 O O . GLU A 1 299 ? -25.624 11.578 15.738 1.00 77.12 299 GLU A O 1
#

Sequence (299 aa):
MTKLSSIIAVAALALGLGSCDNTALAYGDANSIIAVMRPELWEEVSEDIYSALEQTIRTVRNEKTFTVTYQDPSGDYWGDLRRFRQMLLIGTSADSWIQEALDSNNEDASMTRLGIHQVGDVWARGQEVTVVLLPDDGSVGELTLHLAEVHELLDQQFRTYTLNRMYMSGADTALADTLAIEAGFSLILPAVYRWNQSDSVFLFRNDNPDPSELIRQIGVTWKTPIPSATQQETVLEWRSELVSGHYSEPQDHALENVSSGPIEHLGNNGYQVQAEWRNPPDRGWPAGGVFITRVIVCE

Radius of gyration: 28.14 Å; Cα contacts (8 Å, |Δi|>4): 448; chains: 1; bounding box: 52×92×80 Å

pLDDT: mean 85.91, std 14.82, range [32.66, 97.25]

Solvent-accessible surface area (backbone atoms only — not comparable to full-atom values): 17789 Å² total; per-residue (Å²): 134,88,78,92,82,82,88,80,84,82,82,81,79,81,77,76,80,75,74,72,86,75,61,47,72,33,43,77,51,92,44,42,34,42,37,32,36,56,65,72,55,45,76,74,43,47,67,60,51,48,64,49,48,38,43,65,41,87,60,80,51,83,38,58,59,29,50,78,42,82,44,46,76,88,41,96,58,32,84,64,60,63,25,38,21,30,33,38,40,44,47,28,82,85,37,67,72,51,43,55,45,53,58,66,54,78,84,55,85,68,73,80,52,76,43,82,44,79,43,64,47,66,65,11,43,80,18,46,34,40,34,38,36,39,56,89,86,61,58,62,79,58,52,66,67,46,39,60,58,51,34,54,54,51,52,53,51,44,52,50,52,51,52,52,62,62,36,68,70,35,71,28,58,68,58,18,51,48,33,38,75,76,70,73,45,70,59,82,42,38,54,71,50,46,71,54,74,56,94,72,36,39,40,38,36,30,74,62,91,50,90,90,50,78,74,44,75,49,78,48,72,82,71,84,73,78,72,96,65,81,47,71,67,58,55,50,51,52,49,48,55,51,38,75,75,71,46,97,60,70,67,42,80,42,63,93,77,54,47,70,47,78,44,77,56,98,90,25,54,31,31,37,38,38,36,31,31,29,43,56,83,87,72,78,62,95,51,69,40,68,47,74,50,76,48,73,59,83,133

Nearest PDB structures (foldseek):
  8esd-assembly1_N  TM=3.629E-01  e=1.804E-01  Homo sapiens
  8jr3-assembly2_F  TM=3.444E-01  e=3.106E-01  Hendra virus horse/Australia/Hendra/1994
  7fds-assembly1_B  TM=2.459E-01  e=2.439E-01  Mycobacterium tuberculosis H37Rv
  1gpp-assembly1_A  TM=4.790E-01  e=3.478E+00  Saccharomyces cerevisiae
  4zjm-assembly5_E  TM=2.251E-01  e=7.684E-01  Mycobacterium tuberculosis H37Rv

Mean predicted aligned error: 9.35 Å

Foldseek 3Di:
DDDDDDDDDDDPDPPPPPPPVPQAAADDDLQEEEEEDAPVLCVVCVVLLCVLAQAFDDKLDTGGSHHYDYDYCPDPCNLPCVSHQHYEYEEEPPDPVLVLQLVQVVPDPCSNDAAWDWGAQSRHHNHIYIYHHDYPVSDPVVVSVRSNVVNVVSVVVVVVVVVCVQQVQHWDVVQQVVCCVPVVGGDIGHPQWDWDDDDQKIKTWRPDVDPVDDIDIDIDGDDPPDDPDADPVVLVVVVQVCCVVPNPARWDWDCVPKDKDWDADPNWIKIKIKTKTWGDVVVPDTDIIIDMGIDTDDD